Protein AF-A0A2R6CNU2-F1 (afdb_monomer_lite)

Foldseek 3Di:
DDDWDWDDPVPPDIDTDDDDPVVVVVVLVVQLVLQLVQLLLLLLLLCVLLCCVPPLLVVLCVLLLVLLVCQLVVVQQFLVNSCVVVVDPCNVVSVVLCVVVQQWDADPRGTHGGPVSVVDPPVVDDSVRCCSVVVSVSCNVCVCCCVPVVVSVVSSVLSLLLSLQLSVCQQAVHQFDKDFLVSSQVSSCVSPVDGDDSVVSVVSVVSCCVRQQWPDDPRIIGGDPSSSVSSNVRGPGD

Radius of gyration: 22.98 Å; chains: 1; bounding box: 46×31×86 Å

Sequence (238 aa):
MYTIEAENTGQGVYLIDVPDRNAVIEGIDEREEEIKEKLDFSMAQAIYKHVYDLPAVRTQLNPILQILRAARNRRGMTVSRIDENQRSKNTREYIDLLSNFGYIKVEDGEILPGERLQSADLNEYSWDEFGRKFLGDVVQRGYVTIRDELNLSMLGHYQKYSGAYYFDAVQRGKQDLWLDVDKIVDNFEELHGDRKDRLYIQDKLGELASVDVIRKDGDFVRSEEDIYHQVAQGTPTA

pLDDT: mean 85.57, std 8.73, range [49.84, 96.94]

Structure (mmCIF, N/CA/C/O backbone):
data_AF-A0A2R6CNU2-F1
#
_entry.id   AF-A0A2R6CNU2-F1
#
loop_
_atom_site.group_PDB
_atom_site.id
_atom_site.type_symbol
_atom_site.label_atom_id
_atom_site.label_alt_id
_atom_site.label_comp_id
_atom_site.label_asym_id
_atom_site.label_entity_id
_atom_site.label_seq_id
_atom_site.pdbx_PDB_ins_code
_atom_site.Cartn_x
_atom_site.Cartn_y
_atom_site.Cartn_z
_atom_site.occupancy
_atom_site.B_iso_or_equiv
_atom_site.auth_seq_id
_atom_site.auth_comp_id
_atom_site.auth_asym_id
_atom_site.auth_atom_id
_atom_site.pdbx_PDB_model_num
ATOM 1 N N . MET A 1 1 ? 1.633 1.174 28.894 1.00 49.84 1 MET A N 1
ATOM 2 C CA . MET A 1 1 ? 1.442 0.132 29.925 1.00 49.84 1 MET A CA 1
ATOM 3 C C . MET A 1 1 ? 1.415 0.838 31.269 1.00 49.84 1 MET A C 1
ATOM 5 O O . MET A 1 1 ? 2.432 1.399 31.652 1.00 49.84 1 MET A O 1
ATOM 9 N N . TYR A 1 2 ? 0.250 0.915 31.912 1.00 61.59 2 TYR A N 1
ATOM 10 C CA . TYR A 1 2 ? 0.123 1.514 33.242 1.00 61.59 2 TYR A CA 1
ATOM 11 C C . TYR A 1 2 ? 0.232 0.401 34.280 1.00 61.59 2 TYR A C 1
ATOM 13 O O . TYR A 1 2 ? -0.513 -0.577 34.212 1.00 61.59 2 TYR A O 1
ATOM 21 N N . THR A 1 3 ? 1.176 0.528 35.206 1.00 59.19 3 THR A N 1
ATOM 22 C CA . THR A 1 3 ? 1.358 -0.432 36.296 1.00 59.19 3 THR A CA 1
ATOM 23 C C . THR A 1 3 ? 0.616 0.092 37.512 1.00 59.19 3 THR A C 1
ATOM 25 O O . THR A 1 3 ? 0.838 1.225 37.925 1.00 59.19 3 THR A O 1
ATOM 28 N N . ILE A 1 4 ? -0.280 -0.722 38.067 1.00 72.19 4 ILE A N 1
ATOM 29 C CA . ILE A 1 4 ? -0.877 -0.444 39.371 1.00 72.19 4 ILE A CA 1
ATOM 30 C C . ILE A 1 4 ? 0.033 -1.092 40.403 1.00 72.19 4 ILE A C 1
ATOM 32 O O . ILE A 1 4 ? 0.158 -2.319 40.439 1.00 72.19 4 ILE A O 1
ATOM 36 N N . GLU A 1 5 ? 0.676 -0.270 41.220 1.00 70.69 5 GLU A N 1
ATOM 37 C CA . GLU A 1 5 ? 1.532 -0.740 42.301 1.00 70.69 5 GLU A CA 1
ATOM 38 C C . GLU A 1 5 ? 0.765 -0.673 43.621 1.00 70.69 5 GLU A C 1
ATOM 40 O O . GLU A 1 5 ? 0.049 0.288 43.905 1.00 70.69 5 GLU A O 1
ATOM 45 N N . ALA A 1 6 ? 0.876 -1.736 44.416 1.00 76.94 6 ALA A N 1
ATOM 46 C CA . ALA A 1 6 ? 0.236 -1.828 45.718 1.00 76.94 6 ALA A CA 1
ATOM 47 C C . ALA A 1 6 ? 1.296 -2.086 46.787 1.00 76.94 6 ALA A C 1
ATOM 49 O O . ALA A 1 6 ? 1.945 -3.135 46.794 1.00 76.94 6 ALA A O 1
ATOM 50 N N . GLU A 1 7 ? 1.439 -1.150 47.719 1.00 80.88 7 GLU A N 1
ATOM 51 C CA . GLU A 1 7 ? 2.333 -1.278 48.863 1.00 80.88 7 GLU A CA 1
ATOM 52 C C . GLU A 1 7 ? 1.545 -1.721 50.103 1.00 80.88 7 GLU A C 1
ATOM 54 O O . GLU A 1 7 ? 0.492 -1.171 50.441 1.00 80.88 7 GLU A O 1
ATOM 59 N N . ASN A 1 8 ? 2.038 -2.750 50.799 1.00 74.69 8 ASN A N 1
ATOM 60 C CA . ASN A 1 8 ? 1.424 -3.215 52.040 1.00 74.69 8 ASN A CA 1
ATOM 61 C C . ASN A 1 8 ? 1.861 -2.320 53.208 1.00 74.69 8 ASN A C 1
ATOM 63 O O . ASN A 1 8 ? 3.034 -2.297 53.568 1.00 74.69 8 ASN A O 1
ATOM 67 N N . THR A 1 9 ? 0.910 -1.643 53.853 1.00 79.62 9 THR A N 1
ATOM 68 C CA . THR A 1 9 ? 1.200 -0.702 54.950 1.00 79.62 9 THR A CA 1
ATOM 69 C C . THR A 1 9 ? 1.493 -1.382 56.296 1.00 79.62 9 THR A C 1
ATOM 71 O O . THR A 1 9 ? 1.785 -0.711 57.284 1.00 79.62 9 THR A O 1
ATOM 74 N N . GLY A 1 10 ? 1.365 -2.712 56.388 1.00 68.62 10 GLY A N 1
ATOM 75 C CA . GLY A 1 10 ? 1.553 -3.467 57.633 1.00 68.62 10 GLY A CA 1
ATOM 76 C C . GLY A 1 10 ? 0.390 -3.367 58.630 1.00 68.62 10 GLY A C 1
ATOM 77 O O . GLY A 1 10 ? 0.440 -4.005 59.678 1.00 68.62 10 GLY A O 1
ATOM 78 N N . GLN A 1 11 ? -0.678 -2.624 58.311 1.00 76.31 11 GLN A N 1
ATOM 79 C CA . GLN A 1 11 ? -1.876 -2.456 59.156 1.00 76.31 11 GLN A CA 1
ATOM 80 C C . GLN A 1 11 ? -3.127 -3.158 58.598 1.00 76.31 11 GLN A C 1
ATOM 82 O O . GLN A 1 11 ? -4.247 -2.871 59.012 1.00 76.31 11 GLN A O 1
ATOM 87 N N . GLY A 1 12 ? -2.954 -4.077 57.644 1.00 71.00 12 GLY A N 1
ATOM 88 C CA . GLY A 1 12 ? -4.072 -4.737 56.959 1.00 71.00 12 GLY A CA 1
ATOM 89 C C . GLY A 1 12 ? -4.742 -3.873 55.881 1.00 71.00 12 GLY A C 1
ATOM 90 O O . GLY A 1 12 ? -5.831 -4.212 55.427 1.00 71.00 12 GLY A O 1
ATOM 91 N N . VAL A 1 13 ? -4.097 -2.777 55.463 1.00 69.56 13 VAL A N 1
ATOM 92 C CA . VAL A 1 13 ? -4.547 -1.875 54.389 1.00 69.56 13 VAL A CA 1
ATOM 93 C C . VAL A 1 13 ? -3.442 -1.762 53.335 1.00 69.56 13 VAL A C 1
ATOM 95 O O . VAL A 1 13 ? -2.260 -1.733 53.683 1.00 69.56 13 VAL A O 1
ATOM 98 N N . TYR A 1 14 ? -3.808 -1.699 52.057 1.00 80.19 14 TYR A N 1
ATOM 99 C CA . TYR A 1 14 ? -2.867 -1.506 50.952 1.00 80.19 14 TYR A CA 1
ATOM 100 C C . TYR A 1 14 ? -2.963 -0.071 50.448 1.00 80.19 14 TYR A C 1
ATOM 102 O O . TYR A 1 14 ? -4.066 0.459 50.310 1.00 80.19 14 TYR A O 1
ATOM 110 N N . LEU A 1 15 ? -1.815 0.542 50.176 1.00 76.81 15 LEU A N 1
ATOM 111 C CA . LEU A 1 15 ? -1.745 1.816 49.478 1.00 76.81 15 LEU A CA 1
ATOM 112 C C . LEU A 1 15 ? -1.571 1.506 47.994 1.00 76.81 15 LEU A C 1
ATOM 114 O O . LEU A 1 15 ? -0.619 0.828 47.617 1.00 76.81 15 LEU A O 1
ATOM 118 N N . ILE A 1 16 ? -2.542 1.916 47.185 1.00 79.12 16 ILE A N 1
ATOM 119 C CA . ILE A 1 16 ? -2.545 1.667 45.745 1.00 79.12 16 ILE A CA 1
ATOM 120 C C . ILE A 1 16 ? -2.173 2.978 45.071 1.00 79.12 16 ILE A C 1
ATOM 122 O O . ILE A 1 16 ? -2.898 3.961 45.234 1.00 79.12 16 ILE A O 1
ATOM 126 N N . ASP A 1 17 ? -1.068 2.984 44.332 1.00 76.62 17 ASP A N 1
ATOM 127 C CA . ASP A 1 17 ? -0.752 4.095 43.445 1.00 76.62 17 ASP A CA 1
ATOM 128 C C . ASP A 1 17 ? -1.498 3.881 42.126 1.00 76.62 17 ASP A C 1
ATOM 130 O O . ASP A 1 17 ? -1.335 2.861 41.446 1.00 76.62 17 ASP A O 1
ATOM 134 N N . VAL A 1 18 ? -2.405 4.806 41.822 1.00 78.81 18 VAL A N 1
ATOM 135 C CA . VAL A 1 18 ? -3.246 4.756 40.627 1.00 78.81 18 VAL A CA 1
ATOM 136 C C . VAL A 1 18 ? -2.870 5.960 39.776 1.00 78.81 18 VAL A C 1
ATOM 138 O O . VAL A 1 18 ? -2.895 7.079 40.293 1.00 78.81 18 VAL A O 1
ATOM 141 N N . PRO A 1 19 ? -2.544 5.769 38.486 1.00 77.81 19 PRO A N 1
ATOM 142 C CA . PRO A 1 19 ? -2.212 6.884 37.615 1.00 77.81 19 PRO A CA 1
ATOM 143 C C . PRO A 1 19 ? -3.366 7.885 37.554 1.00 77.81 19 PRO A C 1
ATOM 145 O O . PRO A 1 19 ? -4.544 7.511 37.593 1.00 77.81 19 PRO A O 1
ATOM 148 N N . ASP A 1 20 ? -3.014 9.166 37.448 1.00 84.75 20 ASP A N 1
ATOM 149 C CA . ASP A 1 20 ? -3.998 10.232 37.317 1.00 84.75 20 ASP A CA 1
ATOM 150 C C . ASP A 1 20 ? -4.904 9.982 36.104 1.00 84.75 20 ASP A C 1
ATOM 152 O O . ASP A 1 20 ? -4.448 9.620 35.016 1.00 84.75 20 ASP A O 1
ATOM 156 N N . ARG A 1 21 ? -6.211 10.179 36.292 1.00 84.62 21 ARG A N 1
ATOM 157 C CA . ARG A 1 21 ? -7.208 9.908 35.253 1.00 84.62 21 ARG A CA 1
ATOM 158 C C . ARG A 1 21 ? -6.956 10.728 33.989 1.00 84.62 21 ARG A C 1
ATOM 160 O O . ARG A 1 21 ? -7.183 10.207 32.901 1.00 84.62 21 ARG A O 1
ATOM 167 N N . ASN A 1 22 ? -6.524 11.981 34.118 1.00 87.12 22 ASN A N 1
ATOM 168 C CA . ASN A 1 22 ? -6.252 12.825 32.959 1.00 87.12 22 ASN A CA 1
ATOM 169 C C . ASN A 1 22 ? -5.000 12.333 32.235 1.00 87.12 22 ASN A C 1
ATOM 171 O O . ASN A 1 22 ? -5.049 12.184 31.024 1.00 87.12 22 ASN A O 1
ATOM 175 N N . ALA A 1 23 ? -3.950 11.948 32.966 1.00 83.56 23 ALA A N 1
ATOM 176 C CA . ALA A 1 23 ? -2.749 11.359 32.369 1.00 83.56 23 ALA A CA 1
ATOM 177 C C . ALA A 1 23 ? -3.026 10.034 31.624 1.00 83.56 23 ALA A C 1
ATOM 179 O O . ALA A 1 23 ? -2.344 9.705 30.653 1.00 83.56 23 ALA A O 1
ATOM 180 N N . VAL A 1 24 ? -4.023 9.254 32.063 1.00 84.00 24 VAL A N 1
ATOM 181 C CA . VAL A 1 24 ? -4.479 8.056 31.333 1.00 84.00 24 VAL A CA 1
ATOM 182 C C . VAL A 1 24 ? -5.218 8.426 30.046 1.00 84.00 24 VAL A C 1
ATOM 184 O O . VAL A 1 24 ? -4.987 7.792 29.023 1.00 84.00 24 VAL A O 1
ATOM 187 N N . ILE A 1 25 ? -6.099 9.430 30.088 1.00 85.25 25 ILE A N 1
ATOM 188 C CA . ILE A 1 25 ? -6.856 9.887 28.912 1.00 85.25 25 ILE A CA 1
ATOM 189 C C . ILE A 1 25 ? -5.913 10.508 27.878 1.00 85.25 25 ILE A C 1
ATOM 191 O O . ILE A 1 25 ? -5.932 10.089 26.728 1.00 85.25 25 ILE A O 1
ATOM 195 N N . GLU A 1 26 ? -5.036 11.419 28.301 1.00 85.50 26 GLU A N 1
ATOM 196 C CA . GLU A 1 26 ? -4.037 12.053 27.433 1.00 85.50 26 GLU A CA 1
ATOM 197 C C . GLU A 1 26 ? -3.157 11.002 26.747 1.00 85.50 26 GLU A C 1
ATOM 199 O O . GLU A 1 26 ? -2.973 11.051 25.537 1.00 85.50 26 GLU A O 1
ATOM 204 N N . GLY A 1 27 ? -2.696 9.984 27.482 1.00 83.06 27 GLY A N 1
ATOM 205 C CA . GLY A 1 27 ? -1.900 8.907 26.891 1.00 83.06 27 GLY A CA 1
ATOM 206 C C . GLY A 1 27 ? -2.667 8.012 25.905 1.00 83.06 27 GLY A C 1
ATOM 207 O O . GLY A 1 27 ? -2.044 7.405 25.033 1.00 83.06 27 GLY A O 1
ATOM 208 N N . ILE A 1 28 ? -3.995 7.903 26.026 1.00 84.94 28 ILE A N 1
ATOM 209 C CA . ILE A 1 28 ? -4.838 7.208 25.040 1.00 84.94 28 ILE A CA 1
ATOM 210 C C . ILE A 1 28 ? -4.977 8.066 23.782 1.00 84.94 28 ILE A C 1
ATOM 212 O O . ILE A 1 28 ? -4.735 7.555 22.691 1.00 84.94 28 ILE A O 1
ATOM 216 N N . ASP A 1 29 ? -5.302 9.349 23.942 1.00 86.88 29 ASP A N 1
ATOM 217 C CA . ASP A 1 29 ? -5.503 10.285 22.834 1.00 86.88 29 ASP A CA 1
ATOM 218 C C . ASP A 1 29 ? -4.205 10.478 22.026 1.00 86.88 29 ASP A C 1
ATOM 220 O O . ASP A 1 29 ? -4.211 10.376 20.800 1.00 86.88 29 ASP A O 1
ATOM 224 N N . GLU A 1 30 ? -3.062 10.662 22.701 1.00 87.00 30 GLU A N 1
ATOM 225 C CA . GLU A 1 30 ? -1.741 10.762 22.059 1.00 87.00 30 GLU A CA 1
ATOM 226 C C . GLU A 1 30 ? -1.407 9.509 21.242 1.00 87.00 30 GLU A C 1
ATOM 228 O O . GLU A 1 30 ? -0.873 9.594 20.134 1.00 87.00 30 GLU A O 1
ATOM 233 N N . ARG A 1 31 ? -1.733 8.326 21.773 1.00 83.81 31 ARG A N 1
ATOM 234 C CA . ARG A 1 31 ? -1.471 7.060 21.084 1.00 83.81 31 ARG A CA 1
ATOM 235 C C . ARG A 1 31 ? -2.399 6.863 19.896 1.00 83.81 31 ARG A C 1
ATOM 237 O O . ARG A 1 31 ? -1.971 6.327 18.878 1.00 83.81 31 ARG A O 1
ATOM 244 N N . GLU A 1 32 ? -3.659 7.253 20.030 1.00 87.50 32 GLU A N 1
ATOM 245 C CA . GLU A 1 32 ? -4.617 7.215 18.934 1.00 87.50 32 GLU A CA 1
ATOM 246 C C . GLU A 1 32 ? -4.152 8.093 17.770 1.00 87.50 32 GLU A C 1
ATOM 248 O O . GLU A 1 32 ? -4.137 7.628 16.629 1.00 87.50 32 GLU A O 1
ATOM 253 N N . GLU A 1 33 ? -3.686 9.309 18.055 1.00 86.81 33 GLU A N 1
ATOM 254 C CA . GLU A 1 33 ? -3.138 10.206 17.038 1.00 86.81 33 GLU A CA 1
ATOM 255 C C . GLU A 1 33 ? -1.872 9.621 16.393 1.00 86.81 33 GLU A C 1
ATOM 257 O O . GLU A 1 33 ? -1.751 9.588 15.169 1.00 86.81 33 GLU A O 1
ATOM 262 N N . GLU A 1 34 ? -0.967 9.037 17.186 1.00 87.69 34 GLU A N 1
ATOM 263 C CA . GLU A 1 34 ? 0.230 8.374 16.656 1.00 87.69 34 GLU A CA 1
ATOM 264 C C . GLU A 1 34 ? -0.122 7.191 15.731 1.00 87.69 34 GLU A C 1
ATOM 266 O O . GLU A 1 34 ? 0.542 6.960 14.712 1.00 87.69 34 GLU A O 1
ATOM 271 N N . ILE A 1 35 ? -1.177 6.435 16.061 1.00 89.31 35 ILE A N 1
ATOM 272 C CA . ILE A 1 35 ? -1.710 5.385 15.187 1.00 89.31 35 ILE A CA 1
ATOM 273 C C . ILE A 1 35 ? -2.213 6.013 13.887 1.00 89.31 35 ILE A C 1
ATOM 275 O O . ILE A 1 35 ? -1.806 5.555 12.821 1.00 89.31 35 ILE A O 1
ATOM 279 N N . LYS A 1 36 ? -3.047 7.058 13.950 1.00 87.94 36 LYS A N 1
ATOM 280 C CA . LYS A 1 36 ? -3.600 7.749 12.771 1.00 87.94 36 LYS A CA 1
ATOM 281 C C . LYS A 1 36 ? -2.497 8.226 11.824 1.00 87.94 36 LYS A C 1
ATOM 283 O O . LYS A 1 36 ? -2.558 7.951 10.626 1.00 87.94 36 LYS A O 1
ATOM 288 N N . GLU A 1 37 ? -1.449 8.844 12.362 1.00 84.00 37 GLU A N 1
ATOM 289 C CA . GLU A 1 37 ? -0.312 9.348 11.586 1.00 84.00 37 GLU A CA 1
ATOM 290 C C . GLU A 1 37 ? 0.484 8.236 10.879 1.00 84.00 37 GLU A C 1
ATOM 292 O O . GLU A 1 37 ? 0.926 8.399 9.737 1.00 84.00 37 GLU A O 1
ATOM 297 N N . LYS A 1 38 ? 0.685 7.089 11.541 1.00 87.12 38 LYS A N 1
ATOM 298 C CA . LYS A 1 38 ? 1.550 6.004 11.037 1.00 87.12 38 LYS A CA 1
ATOM 299 C C . LYS A 1 38 ? 0.814 4.935 10.243 1.00 87.12 38 LYS A C 1
ATOM 301 O O . LYS A 1 38 ? 1.448 4.226 9.448 1.00 87.12 38 LYS A O 1
ATOM 306 N N . LEU A 1 39 ? -0.490 4.792 10.457 1.00 89.19 39 LEU A N 1
ATOM 307 C CA . LEU A 1 39 ? -1.302 3.735 9.866 1.00 89.19 39 LEU A CA 1
ATOM 308 C C . LEU A 1 39 ? -1.283 3.826 8.345 1.00 89.19 39 LEU A C 1
ATOM 310 O O . LEU A 1 39 ? -1.061 2.825 7.675 1.00 89.19 39 LEU A O 1
ATOM 314 N N . ASP A 1 40 ? -1.436 5.028 7.802 1.00 83.38 40 ASP A N 1
ATOM 315 C CA . ASP A 1 40 ? -1.486 5.264 6.364 1.00 83.38 40 ASP A CA 1
ATOM 316 C C . ASP A 1 40 ? -0.245 4.725 5.635 1.00 83.38 40 ASP A C 1
ATOM 318 O O . ASP A 1 40 ? -0.337 3.949 4.678 1.00 83.38 40 ASP A O 1
ATOM 322 N N . PHE A 1 41 ? 0.935 5.082 6.135 1.00 81.31 41 PHE A N 1
ATOM 323 C CA . PHE A 1 41 ? 2.200 4.610 5.585 1.00 81.31 41 PHE A CA 1
ATOM 324 C C . PHE A 1 41 ? 2.374 3.096 5.769 1.00 81.31 41 PHE A C 1
ATOM 326 O O . PHE A 1 41 ? 2.735 2.392 4.823 1.00 81.31 41 PHE A O 1
ATOM 333 N N . SER A 1 42 ? 2.073 2.585 6.964 1.00 87.31 42 SER A N 1
ATOM 334 C CA . SER A 1 42 ? 2.246 1.167 7.306 1.00 87.31 42 SER A CA 1
ATOM 335 C C . SER A 1 42 ? 1.317 0.269 6.483 1.00 87.31 42 SER A C 1
ATOM 337 O O . SER A 1 42 ? 1.749 -0.747 5.938 1.00 87.31 42 SER A O 1
ATOM 339 N N . MET A 1 43 ? 0.063 0.691 6.297 1.00 89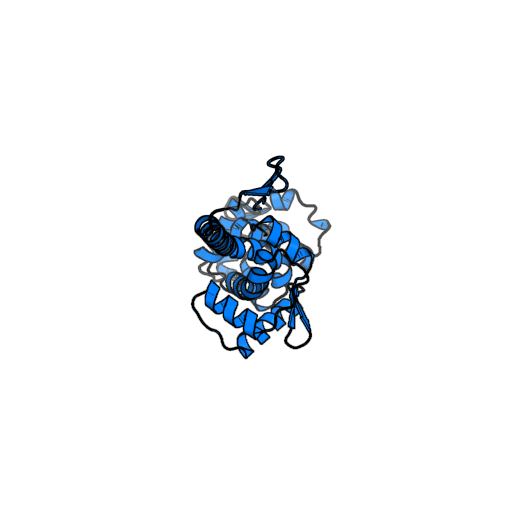.50 43 MET A N 1
ATOM 340 C CA . MET A 1 43 ? -0.905 0.028 5.426 1.00 89.50 43 MET A CA 1
ATOM 341 C C . MET A 1 43 ? -0.425 0.003 3.986 1.00 89.50 43 MET A C 1
ATOM 343 O O . MET A 1 43 ? -0.436 -1.055 3.360 1.00 89.50 43 MET A O 1
ATOM 347 N N . ALA A 1 44 ? 0.033 1.139 3.456 1.00 82.50 44 ALA A N 1
ATOM 348 C CA . ALA A 1 44 ? 0.505 1.199 2.082 1.00 82.50 44 ALA A CA 1
ATOM 349 C C . ALA A 1 44 ? 1.662 0.226 1.830 1.00 82.50 44 ALA A C 1
ATOM 351 O O . ALA A 1 44 ? 1.680 -0.455 0.806 1.00 82.50 44 ALA A O 1
ATOM 352 N N . GLN A 1 45 ? 2.602 0.123 2.772 1.00 80.31 45 GLN A N 1
ATOM 353 C CA . GLN A 1 45 ? 3.713 -0.819 2.673 1.00 80.31 45 GLN A CA 1
ATOM 354 C C . GLN A 1 45 ? 3.256 -2.280 2.756 1.00 80.31 45 GLN A C 1
ATOM 356 O O . GLN A 1 45 ? 3.739 -3.103 1.975 1.00 80.31 45 GLN A O 1
ATOM 361 N N . ALA A 1 46 ? 2.321 -2.594 3.656 1.00 87.19 46 ALA A N 1
ATOM 362 C CA . ALA A 1 46 ? 1.858 -3.958 3.888 1.00 87.19 46 ALA A CA 1
ATOM 363 C C . ALA A 1 46 ? 1.015 -4.503 2.723 1.00 87.19 46 ALA A C 1
ATOM 365 O O . ALA A 1 46 ? 1.247 -5.609 2.239 1.00 87.19 46 ALA A O 1
ATOM 366 N N . ILE A 1 47 ? 0.058 -3.717 2.221 1.00 87.44 47 ILE A N 1
ATOM 367 C CA . ILE A 1 47 ? -0.942 -4.221 1.266 1.00 87.44 47 ILE A CA 1
ATOM 368 C C . ILE A 1 47 ? -0.468 -4.170 -0.182 1.00 87.44 47 ILE A C 1
ATOM 370 O O . ILE A 1 47 ? -1.118 -4.724 -1.064 1.00 87.44 47 ILE A O 1
ATOM 374 N N . TYR A 1 48 ? 0.636 -3.482 -0.472 1.00 80.06 48 TYR A N 1
ATOM 375 C CA . TYR A 1 48 ? 0.977 -3.137 -1.846 1.00 80.06 48 TYR A CA 1
ATOM 376 C C . TYR A 1 48 ? 1.112 -4.357 -2.775 1.00 80.06 48 TYR A C 1
ATOM 378 O O . TYR A 1 48 ? 0.573 -4.374 -3.885 1.00 80.06 48 TYR A O 1
ATOM 386 N N . LYS A 1 49 ? 1.813 -5.401 -2.312 1.00 79.75 49 LYS A N 1
ATOM 387 C CA . LYS A 1 49 ? 2.025 -6.635 -3.091 1.00 79.75 49 LYS A CA 1
ATOM 388 C C . LYS A 1 49 ? 0.711 -7.327 -3.454 1.00 79.75 49 LYS A C 1
ATOM 390 O O . LYS A 1 49 ? 0.651 -8.004 -4.477 1.00 79.75 49 LYS A O 1
ATOM 395 N N . HIS A 1 50 ? -0.306 -7.123 -2.626 1.00 86.50 50 HIS A N 1
ATOM 396 C CA . HIS A 1 50 ? -1.638 -7.686 -2.756 1.00 86.50 50 HIS A CA 1
ATOM 397 C C . HIS A 1 50 ? -2.484 -6.837 -3.703 1.00 86.50 50 HIS A C 1
ATOM 399 O O . HIS A 1 50 ? -2.951 -7.314 -4.735 1.00 86.50 50 HIS A O 1
ATOM 405 N N . VAL A 1 51 ? -2.592 -5.531 -3.437 1.00 85.69 51 VAL A N 1
ATOM 406 C CA . VAL A 1 51 ? -3.400 -4.622 -4.266 1.00 85.69 51 VAL A CA 1
ATOM 407 C C . VAL A 1 51 ? -2.839 -4.444 -5.676 1.00 85.69 51 VAL A C 1
ATOM 409 O O . VAL A 1 51 ? -3.587 -4.053 -6.568 1.00 85.69 51 VAL A O 1
ATOM 412 N N . TYR A 1 52 ? -1.569 -4.790 -5.926 1.00 80.69 52 TYR A N 1
ATOM 413 C CA . TYR A 1 52 ? -1.036 -4.920 -7.285 1.00 80.69 52 TYR A CA 1
ATOM 414 C C . TYR A 1 52 ? -1.856 -5.885 -8.149 1.00 80.69 52 TYR A C 1
ATOM 416 O O . TYR A 1 52 ? -1.850 -5.751 -9.366 1.00 80.69 52 TYR A O 1
ATOM 424 N N . ASP A 1 53 ? -2.580 -6.848 -7.587 1.00 84.62 53 ASP A N 1
ATOM 425 C CA . ASP A 1 53 ? -3.415 -7.744 -8.387 1.00 84.62 53 ASP A CA 1
ATOM 426 C C . ASP A 1 53 ? -4.716 -7.110 -8.870 1.00 84.62 53 ASP A C 1
ATOM 428 O O . ASP A 1 53 ? -5.330 -7.607 -9.817 1.00 84.62 53 ASP A O 1
ATOM 432 N N . LEU A 1 54 ? -5.079 -5.952 -8.318 1.00 87.50 54 LEU A N 1
ATOM 433 C CA . LEU A 1 54 ? -6.252 -5.207 -8.740 1.00 87.50 54 LEU A CA 1
ATOM 434 C C . LEU A 1 54 ? -6.003 -4.542 -10.105 1.00 87.50 54 LEU A C 1
ATOM 436 O O . LEU A 1 54 ? -5.029 -3.796 -10.269 1.00 87.50 54 LEU A O 1
ATOM 440 N N . PRO A 1 55 ? -6.898 -4.726 -11.098 1.00 87.00 55 PRO A N 1
ATOM 441 C CA . PRO A 1 55 ? -6.715 -4.181 -12.444 1.00 87.00 55 PRO A CA 1
ATOM 442 C C . PRO A 1 55 ? -6.471 -2.668 -12.485 1.00 87.00 55 PRO A C 1
ATOM 444 O O . PRO A 1 55 ? -5.648 -2.194 -13.271 1.00 87.00 55 PRO A O 1
ATOM 447 N N . ALA A 1 56 ? -7.150 -1.906 -11.623 1.00 85.12 56 ALA A N 1
ATOM 448 C CA . ALA A 1 56 ? -6.991 -0.456 -11.542 1.00 85.12 56 ALA A CA 1
ATOM 449 C C . ALA A 1 56 ? -5.572 -0.054 -11.101 1.00 85.12 56 ALA A C 1
ATOM 451 O O . ALA A 1 56 ? -4.969 0.841 -11.696 1.00 85.12 56 ALA A O 1
ATOM 452 N N . VAL A 1 57 ? -5.008 -0.767 -10.121 1.00 83.50 57 VAL A N 1
ATOM 453 C CA . VAL A 1 57 ? -3.644 -0.543 -9.623 1.00 83.50 57 VAL A CA 1
ATOM 454 C C . VAL A 1 57 ? -2.616 -0.950 -10.679 1.00 83.50 57 VAL A C 1
ATOM 456 O O . VAL A 1 57 ? -1.726 -0.161 -11.000 1.00 83.50 57 VAL A O 1
ATOM 459 N N . ARG A 1 58 ? -2.779 -2.121 -11.316 1.00 83.62 58 ARG A N 1
ATOM 460 C CA . ARG A 1 58 ? -1.910 -2.548 -12.435 1.00 83.62 58 ARG A CA 1
ATOM 461 C C . ARG A 1 58 ? -1.876 -1.526 -13.554 1.00 83.62 58 ARG A C 1
ATOM 463 O O . ARG A 1 58 ? -0.808 -1.221 -14.074 1.00 83.62 58 ARG A O 1
ATOM 470 N N . THR A 1 59 ? -3.041 -1.001 -13.921 1.00 85.44 59 THR A N 1
ATOM 471 C CA . THR A 1 59 ? -3.172 -0.023 -15.005 1.00 85.44 59 THR A CA 1
ATOM 472 C C . THR A 1 59 ? -2.391 1.248 -14.690 1.00 85.44 59 THR A C 1
ATOM 474 O O . THR A 1 59 ? -1.638 1.722 -15.538 1.00 85.44 59 THR A O 1
ATOM 477 N N . GLN A 1 60 ? -2.513 1.758 -13.463 1.00 85.06 60 GLN A N 1
ATOM 478 C CA . GLN A 1 60 ? -1.796 2.953 -13.017 1.00 85.06 60 GLN A CA 1
ATOM 479 C C . GLN A 1 60 ? -0.272 2.762 -12.957 1.00 85.06 60 GLN A C 1
ATOM 481 O O . GLN A 1 60 ? 0.474 3.688 -13.263 1.00 85.06 60 GLN A O 1
ATOM 486 N N . LEU A 1 61 ? 0.202 1.563 -12.614 1.00 85.25 61 LEU A N 1
ATOM 487 C CA . LEU A 1 61 ? 1.632 1.264 -12.454 1.00 85.25 61 LEU A CA 1
ATOM 488 C C . LEU A 1 61 ? 2.309 0.721 -13.710 1.00 85.25 61 LEU A C 1
ATOM 490 O O . LEU A 1 61 ? 3.535 0.595 -13.759 1.00 85.25 61 LEU A O 1
ATOM 494 N N . ASN A 1 62 ? 1.532 0.403 -14.742 1.00 86.50 62 ASN A N 1
ATOM 495 C CA . ASN A 1 62 ? 2.047 -0.125 -15.995 1.00 86.50 62 ASN A CA 1
ATOM 496 C C . ASN A 1 62 ? 3.150 0.753 -16.635 1.00 86.50 62 ASN A C 1
ATOM 498 O O . ASN A 1 62 ? 4.122 0.175 -17.124 1.00 86.50 62 ASN A O 1
ATOM 502 N N . PRO A 1 63 ? 3.097 2.102 -16.597 1.00 89.19 63 PRO A N 1
ATOM 503 C CA . PRO A 1 63 ? 4.198 2.944 -17.075 1.00 89.19 63 PRO A CA 1
ATOM 504 C C . PRO A 1 63 ? 5.542 2.650 -16.385 1.00 89.19 63 PRO A C 1
ATOM 506 O O . PRO A 1 63 ? 6.560 2.462 -17.055 1.00 89.19 63 PRO A O 1
ATOM 509 N N . ILE A 1 64 ? 5.540 2.514 -15.056 1.00 90.12 64 ILE A N 1
ATOM 510 C CA . ILE A 1 64 ? 6.732 2.171 -14.264 1.00 90.12 64 ILE A CA 1
ATOM 511 C C . ILE A 1 64 ? 7.221 0.765 -14.640 1.00 90.12 64 ILE A C 1
ATOM 513 O O . ILE A 1 64 ? 8.412 0.545 -14.877 1.00 90.12 64 ILE A O 1
ATOM 517 N N . LEU A 1 65 ? 6.296 -0.193 -14.774 1.00 88.94 65 LEU A N 1
ATOM 518 C CA . LEU A 1 65 ? 6.617 -1.569 -15.158 1.00 88.94 65 LEU A CA 1
ATOM 519 C C . LEU A 1 65 ? 7.271 -1.653 -16.539 1.00 88.94 65 LEU A C 1
ATOM 521 O O . LEU A 1 65 ? 8.203 -2.432 -16.737 1.00 88.94 65 LEU A O 1
ATOM 525 N N . GLN A 1 66 ? 6.789 -0.871 -17.503 1.00 89.00 66 GLN A N 1
ATOM 526 C CA . GLN A 1 66 ? 7.350 -0.833 -18.851 1.00 89.00 66 GLN A CA 1
ATOM 527 C C . GLN A 1 66 ? 8.807 -0.364 -18.842 1.00 89.00 66 GLN A C 1
ATOM 529 O O . GLN A 1 66 ? 9.631 -0.992 -19.507 1.00 89.00 66 GLN A O 1
ATOM 534 N N . ILE A 1 67 ? 9.137 0.664 -18.052 1.00 91.31 67 ILE A N 1
ATOM 535 C CA . ILE A 1 67 ? 10.512 1.165 -17.904 1.00 91.31 67 ILE A CA 1
ATOM 536 C C . ILE A 1 67 ? 11.411 0.086 -17.281 1.00 91.31 67 ILE A C 1
ATOM 538 O O . ILE A 1 67 ? 12.474 -0.226 -17.818 1.00 91.31 67 ILE A O 1
ATOM 542 N N . LEU A 1 68 ? 10.956 -0.572 -16.209 1.00 90.62 68 LEU A N 1
ATOM 543 C CA . LEU A 1 68 ? 11.697 -1.670 -15.575 1.00 90.62 68 LEU A CA 1
ATOM 544 C C . LEU A 1 68 ? 11.937 -2.849 -16.534 1.00 90.62 68 LEU A C 1
ATOM 546 O O . LEU A 1 68 ? 13.037 -3.401 -16.599 1.00 90.62 68 LEU A O 1
ATOM 550 N N . ARG A 1 69 ? 10.921 -3.234 -17.318 1.00 87.62 69 ARG A N 1
ATOM 551 C CA . ARG A 1 69 ? 11.030 -4.302 -18.328 1.00 87.62 69 ARG A CA 1
ATOM 552 C C . ARG A 1 69 ? 11.958 -3.908 -19.479 1.00 87.62 69 ARG A C 1
ATOM 554 O O . ARG A 1 69 ? 12.648 -4.773 -20.023 1.00 87.62 69 ARG A O 1
ATOM 561 N N . ALA A 1 70 ? 11.973 -2.634 -19.861 1.00 87.69 70 ALA A N 1
ATOM 562 C CA . ALA A 1 70 ? 12.882 -2.101 -20.867 1.00 87.69 70 ALA A CA 1
ATOM 563 C C . ALA A 1 70 ? 14.340 -2.213 -20.411 1.00 87.69 70 ALA A C 1
ATOM 565 O O . ALA A 1 70 ? 15.157 -2.789 -21.136 1.00 87.69 70 ALA A O 1
ATOM 566 N N . ALA A 1 71 ? 14.618 -1.761 -19.185 1.00 89.25 71 ALA A N 1
ATOM 567 C CA . ALA A 1 71 ? 15.930 -1.846 -18.556 1.00 89.25 71 ALA A CA 1
ATOM 568 C C . ALA A 1 71 ? 16.406 -3.304 -18.426 1.00 89.25 71 ALA A C 1
ATOM 570 O O . ALA A 1 71 ? 17.520 -3.630 -18.836 1.00 89.25 71 ALA A O 1
ATOM 571 N N . ARG A 1 72 ? 15.539 -4.217 -17.947 1.00 86.50 72 ARG A N 1
ATOM 572 C CA . ARG A 1 72 ? 15.847 -5.659 -17.833 1.00 86.50 72 ARG A CA 1
ATOM 573 C C . ARG A 1 72 ? 16.283 -6.267 -19.164 1.00 86.50 72 ARG A C 1
ATOM 575 O O . ARG A 1 72 ? 17.257 -7.009 -19.211 1.00 86.50 72 ARG A O 1
ATOM 582 N N . ASN A 1 73 ? 15.559 -5.972 -20.242 1.00 80.62 73 ASN A N 1
ATOM 583 C CA . ASN A 1 73 ? 15.796 -6.609 -21.538 1.00 80.62 73 ASN A CA 1
ATOM 584 C C . ASN A 1 73 ? 16.943 -5.979 -22.345 1.00 80.62 73 ASN A C 1
ATOM 586 O O . ASN A 1 73 ? 17.185 -6.437 -23.461 1.00 80.62 73 ASN A O 1
ATOM 590 N N . ARG A 1 74 ? 17.606 -4.925 -21.836 1.00 71.19 74 ARG A N 1
ATOM 591 C CA . ARG A 1 74 ? 18.679 -4.184 -22.532 1.00 71.19 74 ARG A CA 1
ATOM 592 C C . ARG A 1 74 ? 18.336 -3.857 -23.994 1.00 71.19 74 ARG A C 1
ATOM 594 O O . ARG A 1 74 ? 19.172 -3.967 -24.883 1.00 71.19 74 ARG A O 1
ATOM 601 N N . ARG A 1 75 ? 17.082 -3.482 -24.272 1.00 65.06 75 ARG A N 1
ATOM 602 C CA . ARG A 1 75 ? 16.579 -3.284 -25.649 1.00 65.06 75 ARG A CA 1
ATOM 603 C C . ARG A 1 75 ? 17.034 -1.966 -26.303 1.00 65.06 75 ARG A C 1
ATOM 605 O O . ARG A 1 75 ? 16.355 -1.517 -27.223 1.00 65.06 75 ARG A O 1
ATOM 612 N N . GLY A 1 76 ? 18.112 -1.334 -25.822 1.00 66.44 76 GLY A N 1
ATOM 613 C CA . GLY A 1 76 ? 18.541 -0.000 -26.277 1.00 66.44 76 GLY A CA 1
ATOM 614 C C . GLY A 1 76 ? 17.391 1.007 -26.220 1.00 66.44 76 GLY A C 1
ATOM 615 O O . GLY A 1 76 ? 17.118 1.724 -27.182 1.00 66.44 76 GLY A O 1
ATOM 616 N N . MET A 1 77 ? 16.581 0.942 -25.156 1.00 82.62 77 MET A N 1
ATOM 617 C CA . MET A 1 77 ? 15.373 1.754 -25.075 1.00 82.62 77 MET A CA 1
ATOM 618 C C . MET A 1 77 ? 15.751 3.148 -24.614 1.00 82.62 77 MET A C 1
ATOM 620 O O . MET A 1 77 ? 16.243 3.313 -23.503 1.00 82.62 77 MET A O 1
ATOM 624 N N . THR A 1 78 ? 15.523 4.138 -25.467 1.00 88.19 78 THR A N 1
ATOM 625 C CA . THR A 1 78 ? 15.836 5.526 -25.144 1.00 88.19 78 THR A CA 1
ATOM 626 C C . THR A 1 78 ? 14.715 6.180 -24.351 1.00 88.19 78 THR A C 1
ATOM 628 O O . THR A 1 78 ? 13.543 5.824 -24.507 1.00 88.19 78 THR A O 1
ATOM 631 N N . VAL A 1 79 ? 15.067 7.186 -23.550 1.00 84.88 79 VAL A N 1
ATOM 632 C CA . VAL A 1 79 ? 14.109 8.053 -22.847 1.00 84.88 79 VAL A CA 1
ATOM 633 C C . VAL A 1 79 ? 13.071 8.608 -23.828 1.00 84.88 79 VAL A C 1
ATOM 635 O O . VAL A 1 79 ? 11.875 8.477 -23.592 1.00 84.88 79 VAL A O 1
ATOM 638 N N . SER A 1 80 ? 13.511 9.106 -24.990 1.00 85.25 80 SER A N 1
ATOM 639 C CA . SER A 1 80 ? 12.620 9.637 -26.032 1.00 85.25 80 SER A CA 1
ATOM 640 C C . SER A 1 80 ? 11.596 8.613 -26.522 1.00 85.25 80 SER A C 1
ATOM 642 O O . SER A 1 80 ? 10.426 8.940 -26.699 1.00 85.25 80 SER A O 1
ATOM 644 N N . ARG A 1 81 ? 12.001 7.350 -26.698 1.00 85.00 81 ARG A N 1
ATOM 645 C CA . ARG A 1 81 ? 11.090 6.291 -27.144 1.00 85.00 81 ARG A CA 1
ATOM 646 C C . ARG A 1 81 ? 10.073 5.917 -26.065 1.00 85.00 81 ARG A C 1
ATOM 648 O O . ARG A 1 81 ? 8.950 5.542 -26.398 1.00 85.00 81 ARG A O 1
ATOM 655 N N . ILE A 1 82 ? 10.443 5.986 -24.785 1.00 85.50 82 ILE A N 1
ATOM 656 C CA . ILE A 1 82 ? 9.487 5.778 -23.688 1.00 85.50 82 ILE A CA 1
ATOM 657 C C . ILE A 1 82 ? 8.505 6.949 -23.607 1.00 85.50 82 ILE A C 1
ATOM 659 O O . ILE A 1 82 ? 7.303 6.692 -23.552 1.00 85.50 82 ILE A O 1
ATOM 663 N N . ASP A 1 83 ? 8.989 8.191 -23.690 1.00 85.38 83 ASP A N 1
ATOM 664 C CA . ASP A 1 83 ? 8.152 9.399 -23.725 1.00 85.38 83 ASP A CA 1
ATOM 665 C C . ASP A 1 83 ? 7.097 9.305 -24.849 1.00 85.38 83 ASP A C 1
ATOM 667 O O . ASP A 1 83 ? 5.901 9.505 -24.615 1.00 85.38 83 ASP A O 1
ATOM 671 N N . GLU A 1 84 ? 7.510 8.909 -26.059 1.00 84.12 84 GLU A N 1
ATOM 672 C CA . GLU A 1 84 ? 6.617 8.716 -27.212 1.00 84.12 84 GLU A CA 1
ATOM 673 C C . GLU A 1 84 ? 5.582 7.598 -27.009 1.00 84.12 84 GLU A C 1
ATOM 675 O O . GLU A 1 84 ? 4.423 7.740 -27.418 1.00 84.12 84 GLU A O 1
ATOM 680 N N . ASN A 1 85 ? 5.989 6.484 -26.391 1.00 82.62 85 ASN A N 1
ATOM 681 C CA . ASN A 1 85 ? 5.130 5.319 -26.177 1.00 82.62 85 ASN A CA 1
ATOM 682 C C . ASN A 1 85 ? 4.098 5.550 -25.070 1.00 82.62 85 ASN A C 1
ATOM 684 O O . ASN A 1 85 ? 2.946 5.142 -25.212 1.00 82.62 85 ASN A O 1
ATOM 688 N N . GLN A 1 86 ? 4.508 6.166 -23.961 1.00 85.00 86 GLN A N 1
ATOM 689 C CA . GLN A 1 86 ? 3.637 6.369 -22.806 1.00 85.00 86 GLN A CA 1
ATOM 690 C C . GLN A 1 86 ? 2.718 7.569 -22.998 1.00 85.00 86 GLN A C 1
ATOM 692 O O . GLN A 1 86 ? 1.607 7.564 -22.469 1.00 85.00 86 GLN A O 1
ATOM 697 N N . ARG A 1 87 ? 3.166 8.594 -23.744 1.00 78.56 87 ARG A N 1
ATOM 698 C CA . ARG A 1 87 ? 2.452 9.873 -23.922 1.00 78.56 87 ARG A CA 1
ATOM 699 C C . ARG A 1 87 ? 1.977 10.472 -22.592 1.00 78.56 87 ARG A C 1
ATOM 701 O O . ARG A 1 87 ? 0.989 11.205 -22.548 1.00 78.56 87 ARG A O 1
ATOM 708 N N . SER A 1 88 ? 2.664 10.128 -21.506 1.00 77.19 88 SER A N 1
ATOM 709 C CA . SER A 1 88 ? 2.346 10.568 -20.159 1.00 77.19 88 SER A CA 1
ATOM 710 C C . SER A 1 88 ? 3.179 11.794 -19.838 1.00 77.19 88 SER A C 1
ATOM 712 O O . SER A 1 88 ? 4.372 11.840 -20.145 1.00 77.19 88 SER A O 1
ATOM 714 N N . LYS A 1 89 ? 2.554 12.765 -19.171 1.00 76.56 89 LYS A N 1
ATOM 715 C CA . LYS A 1 89 ? 3.264 13.925 -18.625 1.00 76.56 89 LYS A CA 1
ATOM 716 C C . LYS A 1 89 ? 4.257 13.531 -17.530 1.00 76.56 89 LYS A C 1
ATOM 718 O O . LYS A 1 89 ? 5.199 14.274 -17.334 1.00 76.56 89 LYS A O 1
ATOM 723 N N . ASN A 1 90 ? 4.059 12.363 -16.909 1.00 83.62 90 ASN A N 1
ATOM 724 C CA . ASN A 1 90 ? 4.808 11.906 -15.738 1.00 83.62 90 ASN A CA 1
ATOM 725 C C . ASN A 1 90 ? 5.976 10.958 -16.092 1.00 83.62 90 ASN A C 1
ATOM 727 O O . ASN A 1 90 ? 6.565 10.329 -15.214 1.00 83.62 90 ASN A O 1
ATOM 731 N N . THR A 1 91 ? 6.254 10.749 -17.386 1.00 86.88 91 THR A N 1
ATOM 732 C CA . THR A 1 91 ? 7.225 9.735 -17.839 1.00 86.88 91 THR A CA 1
ATOM 733 C C . THR A 1 91 ? 8.626 10.004 -17.294 1.00 86.88 91 THR A C 1
ATOM 735 O O . THR A 1 91 ? 9.323 9.073 -16.887 1.00 86.88 91 THR A O 1
ATOM 738 N N . ARG A 1 92 ? 9.026 11.277 -17.243 1.00 88.19 92 ARG A N 1
ATOM 739 C CA . ARG A 1 92 ? 10.342 11.679 -16.739 1.00 88.19 92 ARG A CA 1
ATOM 740 C C . ARG A 1 92 ? 10.443 11.492 -15.240 1.00 88.19 92 ARG A C 1
ATOM 742 O O . ARG A 1 92 ? 11.424 10.939 -14.773 1.00 88.19 92 ARG A O 1
ATOM 749 N N . GLU A 1 93 ? 9.391 11.828 -14.518 1.00 88.62 93 GLU A N 1
ATOM 750 C CA . GLU A 1 93 ? 9.290 11.648 -13.080 1.00 88.62 93 GLU A CA 1
ATOM 751 C C . GLU A 1 93 ? 9.351 10.153 -12.716 1.00 88.62 93 GLU A C 1
ATOM 753 O O . GLU A 1 93 ? 10.003 9.783 -11.742 1.00 88.62 93 GLU A O 1
ATOM 758 N N . TYR A 1 94 ? 8.770 9.259 -13.531 1.00 90.38 94 TYR A N 1
ATOM 759 C CA . TYR A 1 94 ? 8.957 7.810 -13.366 1.00 90.38 94 TYR A CA 1
ATOM 760 C C . TYR A 1 94 ? 10.411 7.375 -13.586 1.00 90.38 94 TYR A C 1
ATOM 762 O O . TYR A 1 94 ? 10.915 6.527 -12.849 1.00 90.38 94 TYR A O 1
ATOM 770 N N . ILE A 1 95 ? 11.088 7.921 -14.599 1.00 91.56 95 ILE A N 1
ATOM 771 C CA . ILE A 1 95 ? 12.498 7.618 -14.884 1.00 91.56 95 ILE A CA 1
ATOM 772 C C . ILE A 1 95 ? 13.389 8.127 -13.747 1.00 91.56 95 ILE A C 1
ATOM 774 O O . ILE A 1 95 ? 14.221 7.369 -13.250 1.00 91.56 95 ILE A O 1
ATOM 778 N N . ASP A 1 96 ? 13.175 9.357 -13.289 1.00 91.19 96 ASP A N 1
ATOM 779 C CA . ASP A 1 96 ? 13.927 9.978 -12.201 1.00 91.19 96 ASP A CA 1
ATOM 780 C C . ASP A 1 96 ? 13.741 9.197 -10.901 1.00 91.19 96 ASP A C 1
ATOM 782 O O . ASP A 1 96 ? 14.723 8.831 -10.261 1.00 91.19 96 ASP A O 1
ATOM 786 N N . LEU A 1 97 ? 12.503 8.829 -10.557 1.00 91.12 97 LEU A N 1
ATOM 787 C CA . LEU A 1 97 ? 12.194 7.958 -9.421 1.00 91.12 97 LEU A CA 1
ATOM 788 C C . LEU A 1 97 ? 12.987 6.641 -9.490 1.00 91.12 97 LEU A C 1
ATOM 790 O O . LEU A 1 97 ? 13.667 6.254 -8.537 1.00 91.12 97 LEU A O 1
ATOM 794 N N . LEU A 1 98 ? 12.911 5.936 -10.622 1.00 93.12 98 LEU A N 1
ATOM 795 C CA . LEU A 1 98 ? 13.571 4.642 -10.802 1.00 93.12 98 LEU A CA 1
ATOM 796 C C . LEU A 1 98 ? 15.102 4.756 -10.800 1.00 93.12 98 LEU A C 1
ATOM 798 O O . LEU A 1 98 ? 15.780 3.851 -10.305 1.00 93.12 98 LEU A O 1
ATOM 802 N N . SER A 1 99 ? 15.637 5.849 -11.342 1.00 93.56 99 SER A N 1
ATOM 803 C CA . SER A 1 99 ? 17.067 6.161 -11.363 1.00 93.56 99 SER A CA 1
ATOM 804 C C . SER A 1 99 ? 17.577 6.477 -9.957 1.00 93.56 99 SER A C 1
ATOM 806 O O . SER A 1 99 ? 18.539 5.864 -9.496 1.00 93.56 99 SER A O 1
ATOM 808 N N . ASN A 1 100 ? 16.862 7.333 -9.221 1.00 92.06 100 ASN A N 1
ATOM 809 C CA . ASN A 1 100 ? 17.187 7.727 -7.848 1.00 92.06 100 ASN A CA 1
ATOM 810 C C . ASN A 1 100 ? 17.235 6.527 -6.898 1.00 92.06 100 ASN A C 1
ATOM 812 O O . ASN A 1 100 ? 18.099 6.455 -6.025 1.00 92.06 100 ASN A O 1
ATOM 816 N N . PHE A 1 101 ? 16.348 5.548 -7.084 1.00 91.25 101 PHE A N 1
ATOM 817 C CA . PHE A 1 101 ?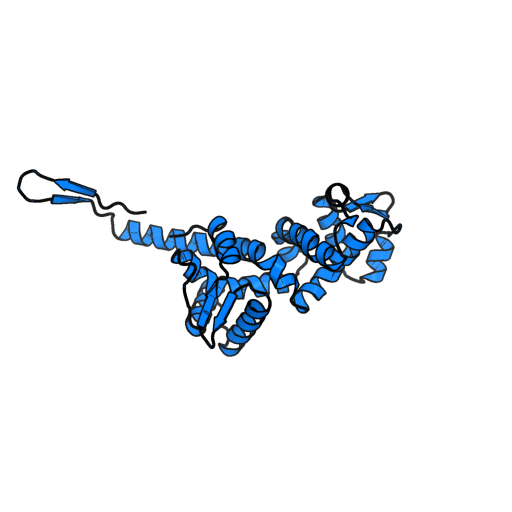 16.383 4.314 -6.298 1.00 91.25 101 PHE A CA 1
ATOM 818 C C . PHE A 1 101 ? 17.362 3.257 -6.827 1.00 91.25 101 PHE A C 1
ATOM 820 O O . PHE A 1 101 ? 17.508 2.207 -6.200 1.00 91.25 101 PHE A O 1
ATOM 827 N N . GLY A 1 102 ? 18.060 3.512 -7.936 1.00 91.88 102 GLY A N 1
ATOM 828 C CA . GLY A 1 102 ? 19.087 2.628 -8.489 1.00 91.88 102 GLY A CA 1
ATOM 829 C C . GLY A 1 102 ? 18.544 1.411 -9.242 1.00 91.88 102 GLY A C 1
ATOM 830 O O . GLY A 1 102 ? 19.269 0.427 -9.422 1.00 91.88 102 GLY A O 1
ATOM 831 N N . TYR A 1 103 ? 17.279 1.436 -9.675 1.00 92.62 103 TYR A N 1
ATOM 832 C CA . TYR A 1 103 ? 16.715 0.387 -10.533 1.00 92.62 103 TYR A CA 1
ATOM 833 C C . TYR A 1 103 ? 17.166 0.531 -11.976 1.00 92.62 103 TYR A C 1
ATOM 835 O O . TYR A 1 103 ? 17.386 -0.473 -12.649 1.00 92.62 103 TYR A O 1
ATOM 843 N N . ILE A 1 104 ? 17.325 1.762 -12.450 1.00 94.00 104 ILE A N 1
ATOM 844 C CA . ILE A 1 104 ? 17.811 2.052 -13.796 1.00 94.00 104 ILE A CA 1
ATOM 845 C C . ILE A 1 104 ? 18.998 3.008 -13.732 1.00 94.00 104 ILE A C 1
ATOM 847 O O . ILE A 1 104 ? 19.229 3.658 -12.716 1.00 94.00 104 ILE A O 1
ATOM 851 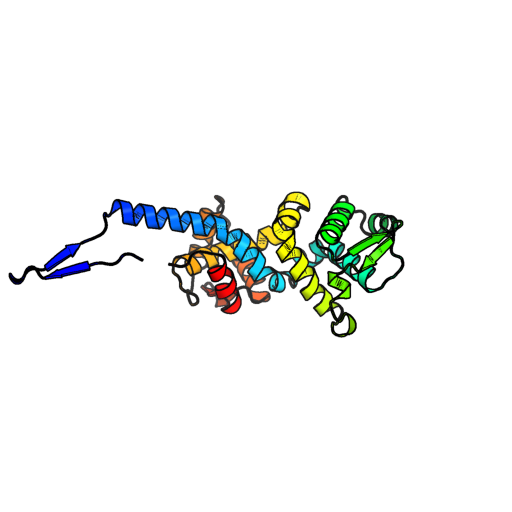N N . LYS A 1 105 ? 19.750 3.078 -14.825 1.00 93.31 105 LYS A N 1
ATOM 852 C CA . LYS A 1 105 ? 20.734 4.125 -15.103 1.00 93.31 105 LYS A CA 1
ATOM 853 C C . LYS A 1 105 ? 20.410 4.699 -16.478 1.00 93.31 105 LYS A C 1
ATOM 855 O O . LYS A 1 105 ? 19.973 3.955 -17.356 1.00 93.31 105 LYS A O 1
ATOM 860 N N . VAL A 1 106 ? 20.584 6.007 -16.641 1.00 92.38 106 VAL A N 1
ATOM 861 C CA . VAL A 1 106 ? 20.416 6.675 -17.935 1.00 92.38 106 VAL A CA 1
ATOM 862 C C . VAL A 1 106 ? 21.792 7.094 -18.433 1.00 92.38 106 VAL A C 1
ATOM 864 O O . VAL A 1 106 ? 22.433 7.942 -17.818 1.00 92.38 106 VAL A O 1
ATOM 867 N N . GLU A 1 107 ? 22.240 6.493 -19.530 1.00 90.31 107 GLU A N 1
ATOM 868 C CA . GLU A 1 107 ? 23.543 6.754 -20.154 1.00 90.31 107 GLU A CA 1
ATOM 869 C C . GLU A 1 107 ? 23.313 7.032 -21.640 1.00 90.31 107 GLU A C 1
ATOM 871 O O . GLU A 1 107 ? 22.608 6.278 -22.303 1.00 90.31 107 GLU A O 1
ATOM 876 N N . ASP A 1 108 ? 23.817 8.160 -22.149 1.00 87.31 108 ASP A N 1
ATOM 877 C CA . ASP A 1 108 ? 23.621 8.598 -23.543 1.00 87.31 108 ASP A CA 1
ATOM 878 C C . ASP A 1 108 ? 22.149 8.594 -24.020 1.00 87.31 108 ASP A C 1
ATOM 880 O O . ASP A 1 108 ? 21.836 8.410 -25.195 1.00 87.31 108 ASP A O 1
ATOM 884 N N . GLY A 1 109 ? 21.214 8.821 -23.090 1.00 86.38 109 GLY A N 1
ATOM 885 C CA . GLY A 1 109 ? 19.773 8.802 -23.351 1.00 86.38 109 GLY A CA 1
ATOM 886 C C . GLY A 1 109 ? 19.154 7.402 -23.426 1.00 86.38 109 GLY A C 1
ATOM 887 O O . GLY A 1 109 ? 17.943 7.301 -23.630 1.00 86.38 109 GLY A O 1
ATOM 888 N N . GLU A 1 110 ? 19.936 6.340 -23.232 1.00 90.50 110 GLU A N 1
ATOM 889 C CA . GLU A 1 110 ? 19.476 4.958 -23.107 1.00 90.50 110 GLU A CA 1
ATOM 890 C C . GLU A 1 110 ? 19.181 4.580 -21.655 1.00 90.50 110 GLU A C 1
ATOM 892 O O . GLU A 1 110 ? 19.858 5.005 -20.722 1.00 90.50 110 GLU A O 1
ATOM 897 N N . ILE A 1 111 ? 18.163 3.741 -21.468 1.00 91.06 111 ILE A N 1
ATOM 898 C CA . ILE A 1 111 ? 17.761 3.206 -20.170 1.00 91.06 111 ILE A CA 1
ATOM 899 C C . ILE A 1 111 ? 18.393 1.829 -19.987 1.00 91.06 111 ILE A C 1
ATOM 901 O O . ILE A 1 111 ? 18.023 0.848 -20.643 1.00 91.06 111 ILE A O 1
ATOM 905 N N . LEU A 1 112 ? 19.330 1.765 -19.049 1.00 91.19 112 LEU A N 1
ATOM 906 C CA . LEU A 1 112 ? 20.108 0.586 -18.697 1.00 91.19 112 LEU A CA 1
ATOM 907 C C . LEU A 1 112 ? 19.689 0.048 -17.321 1.00 91.19 112 LEU A C 1
ATOM 909 O O . LEU A 1 112 ? 19.158 0.794 -16.493 1.00 91.19 112 LEU A O 1
ATOM 913 N N . PRO A 1 113 ? 19.909 -1.250 -17.038 1.00 91.06 113 PRO A N 1
ATOM 914 C CA . PRO A 1 113 ? 19.636 -1.796 -15.715 1.00 91.06 113 PRO A CA 1
ATOM 915 C C . PRO A 1 113 ? 20.592 -1.183 -14.686 1.00 91.06 113 PRO A C 1
ATOM 917 O O . PRO A 1 113 ? 21.808 -1.220 -14.865 1.00 91.06 113 PRO A O 1
ATOM 920 N N . GLY A 1 114 ? 20.042 -0.646 -13.599 1.00 91.50 114 GLY A N 1
ATOM 921 C CA . GLY A 1 114 ? 20.799 -0.155 -12.451 1.00 91.50 114 GLY A CA 1
ATOM 922 C C . GLY A 1 114 ? 21.222 -1.281 -11.508 1.00 91.50 114 GLY A C 1
ATOM 923 O O . GLY A 1 114 ? 20.915 -2.453 -11.730 1.00 91.50 114 GLY A O 1
ATOM 924 N N . GLU A 1 115 ? 21.924 -0.931 -10.432 1.00 90.25 115 GLU A N 1
ATOM 925 C CA . GLU A 1 115 ? 22.534 -1.899 -9.505 1.00 90.25 115 GLU A CA 1
ATOM 926 C C . GLU A 1 115 ? 21.516 -2.848 -8.873 1.00 90.25 115 GLU A C 1
ATOM 928 O O . GLU A 1 115 ? 21.807 -4.029 -8.716 1.00 90.25 115 GLU A O 1
ATOM 933 N N . ARG A 1 116 ? 20.297 -2.378 -8.582 1.00 88.25 116 ARG A N 1
ATOM 934 C CA . ARG A 1 116 ? 19.231 -3.222 -8.016 1.00 88.25 116 ARG A CA 1
ATOM 935 C C . ARG A 1 116 ? 18.680 -4.249 -8.991 1.00 88.25 116 ARG A C 1
ATOM 937 O O . ARG A 1 116 ? 18.303 -5.341 -8.581 1.00 88.25 116 ARG A O 1
ATOM 944 N N . LEU A 1 117 ? 18.585 -3.891 -10.272 1.00 87.44 117 LEU A N 1
ATOM 945 C CA . LEU A 1 117 ? 18.179 -4.851 -11.295 1.00 87.44 117 LEU A CA 1
ATOM 946 C C . LEU A 1 117 ? 19.317 -5.829 -11.588 1.00 87.44 117 LEU A C 1
ATOM 948 O O . LEU A 1 117 ? 19.053 -7.003 -11.801 1.00 87.44 117 LEU A O 1
ATOM 952 N N . GLN A 1 118 ? 20.568 -5.364 -11.575 1.00 85.12 118 GLN A N 1
ATOM 953 C CA . GLN A 1 118 ? 21.739 -6.205 -11.836 1.00 85.12 118 GLN A CA 1
ATOM 954 C C . GLN A 1 118 ? 22.057 -7.186 -10.700 1.00 85.12 118 GLN A C 1
ATOM 956 O O . GLN A 1 118 ? 22.552 -8.274 -10.975 1.00 85.12 118 GLN A O 1
ATOM 961 N N . SER A 1 119 ? 21.799 -6.814 -9.444 1.00 80.88 119 SER A N 1
ATOM 962 C CA . SER A 1 119 ? 22.070 -7.659 -8.273 1.00 80.88 119 SER A CA 1
ATOM 963 C C . SER A 1 119 ? 21.048 -8.776 -8.066 1.00 80.88 119 SER A C 1
ATOM 965 O O . SER A 1 119 ? 21.289 -9.692 -7.282 1.00 80.88 119 SER A O 1
ATOM 967 N N . ALA A 1 120 ? 19.914 -8.719 -8.760 1.00 77.19 120 ALA A N 1
ATOM 968 C CA . ALA A 1 120 ? 18.934 -9.787 -8.756 1.00 77.19 120 ALA A CA 1
ATOM 969 C C . ALA A 1 120 ? 19.248 -10.819 -9.840 1.00 77.19 120 ALA A C 1
ATOM 971 O O . ALA A 1 120 ? 19.601 -10.452 -10.962 1.00 77.19 120 ALA A O 1
ATOM 972 N N . ASP A 1 121 ? 19.028 -12.105 -9.552 1.00 71.69 121 ASP A N 1
ATOM 973 C CA . ASP A 1 121 ? 19.023 -13.117 -10.606 1.00 71.69 121 ASP A CA 1
ATOM 974 C C . ASP A 1 121 ? 17.749 -12.973 -11.447 1.00 71.69 121 ASP A C 1
ATOM 976 O O . ASP A 1 121 ? 16.689 -13.541 -11.182 1.00 71.69 121 ASP A O 1
ATOM 980 N N . LEU A 1 122 ? 17.839 -12.122 -12.465 1.00 68.88 122 LEU A N 1
ATOM 981 C CA . LEU A 1 122 ? 16.725 -11.786 -13.338 1.00 68.88 122 LEU A CA 1
ATOM 982 C C . LEU A 1 122 ? 16.212 -12.993 -14.137 1.00 68.88 122 LEU A C 1
ATOM 984 O O . LEU A 1 122 ? 15.131 -12.881 -14.713 1.00 68.88 122 LEU A O 1
ATOM 988 N N . ASN A 1 123 ? 16.937 -14.112 -14.209 1.00 68.12 123 ASN A N 1
ATOM 989 C CA . ASN A 1 123 ? 16.495 -15.306 -14.934 1.00 68.12 123 ASN A CA 1
ATOM 990 C C . ASN A 1 123 ? 15.574 -16.205 -14.100 1.00 68.12 123 ASN A C 1
ATOM 992 O O . ASN A 1 123 ? 14.861 -17.025 -14.673 1.00 68.12 123 ASN A O 1
ATOM 996 N N . GLU A 1 124 ? 15.535 -16.019 -12.779 1.00 76.25 124 GLU A N 1
ATOM 997 C CA . GLU A 1 124 ? 14.693 -16.809 -11.872 1.00 76.25 124 GLU A CA 1
ATOM 998 C C . GLU A 1 124 ? 13.226 -16.359 -11.855 1.00 76.25 124 GLU A C 1
ATOM 1000 O O . GLU A 1 124 ? 12.360 -17.108 -11.414 1.00 76.25 124 GLU A O 1
ATOM 1005 N N . TYR A 1 125 ? 12.922 -15.151 -12.346 1.00 77.38 125 TYR A N 1
ATOM 1006 C CA . TYR A 1 125 ? 11.577 -14.576 -12.267 1.00 77.38 125 TYR A CA 1
ATOM 1007 C C . TYR A 1 125 ? 10.845 -14.620 -13.607 1.00 77.38 125 TYR A C 1
ATOM 1009 O O . TYR A 1 125 ? 11.298 -14.041 -14.613 1.00 77.38 125 TYR A O 1
ATOM 1017 N N . SER A 1 126 ? 9.633 -15.181 -13.589 1.00 83.00 126 SER A N 1
ATOM 1018 C CA . SER A 1 126 ? 8.650 -14.947 -14.647 1.00 83.00 126 SER A CA 1
ATOM 1019 C C . SER A 1 126 ? 8.336 -13.448 -14.789 1.00 83.00 126 SER A C 1
ATOM 1021 O O . SER A 1 126 ? 8.660 -12.618 -13.934 1.00 83.00 126 SER A O 1
ATOM 1023 N N . TRP A 1 127 ? 7.702 -13.053 -15.897 1.00 77.44 127 TRP A N 1
ATOM 1024 C CA . TRP A 1 127 ? 7.349 -11.645 -16.132 1.00 77.44 127 TRP A CA 1
ATOM 1025 C C . TRP A 1 127 ? 6.378 -11.067 -15.103 1.00 77.44 127 TRP A C 1
ATOM 1027 O O . TRP A 1 127 ? 6.409 -9.853 -14.863 1.00 77.44 127 TRP A O 1
ATOM 1037 N N . ASP A 1 128 ? 5.548 -11.922 -14.515 1.00 77.75 128 ASP A N 1
ATOM 1038 C CA . ASP A 1 128 ? 4.572 -11.542 -13.501 1.00 77.75 128 ASP A CA 1
ATOM 1039 C C . ASP A 1 128 ? 5.220 -11.458 -12.119 1.00 77.75 128 ASP A C 1
ATOM 1041 O O . ASP A 1 128 ? 5.023 -10.464 -11.420 1.00 77.75 128 ASP A O 1
ATOM 1045 N N . GLU A 1 129 ? 6.072 -12.419 -11.755 1.00 81.88 129 GLU A N 1
ATOM 1046 C CA . GLU A 1 129 ? 6.839 -12.373 -10.502 1.00 81.88 129 GLU A CA 1
ATOM 1047 C C . GLU A 1 129 ? 7.816 -11.197 -10.479 1.00 81.88 129 GLU A C 1
ATOM 1049 O O . GLU A 1 129 ? 7.936 -10.510 -9.466 1.00 81.88 129 GLU A O 1
ATOM 1054 N N . PHE A 1 130 ? 8.459 -10.905 -11.615 1.00 83.25 130 PHE A N 1
ATOM 1055 C CA . PHE A 1 130 ? 9.292 -9.717 -11.770 1.00 83.25 130 PHE A CA 1
ATOM 1056 C C . PHE A 1 130 ? 8.480 -8.442 -11.508 1.00 83.25 130 PHE A C 1
ATOM 1058 O O . PHE A 1 130 ? 8.914 -7.580 -10.746 1.00 83.25 130 PHE A O 1
ATOM 1065 N N . GLY A 1 131 ? 7.287 -8.336 -12.106 1.00 79.75 131 GLY A N 1
ATOM 1066 C CA . GLY A 1 131 ? 6.400 -7.193 -11.899 1.00 79.75 131 GLY A CA 1
ATOM 1067 C C . GLY A 1 131 ? 6.029 -7.024 -10.429 1.00 79.75 131 GLY A C 1
ATOM 1068 O O . GLY A 1 131 ? 6.298 -5.971 -9.858 1.00 79.75 131 GLY A O 1
ATOM 1069 N N . ARG A 1 132 ? 5.509 -8.084 -9.800 1.00 79.50 132 ARG A N 1
ATOM 1070 C CA . ARG A 1 132 ? 5.123 -8.087 -8.379 1.00 79.50 132 ARG A CA 1
ATOM 1071 C C . ARG A 1 132 ? 6.284 -7.701 -7.462 1.00 79.50 132 ARG A C 1
ATOM 1073 O O . ARG A 1 132 ? 6.126 -6.842 -6.600 1.00 79.50 132 AR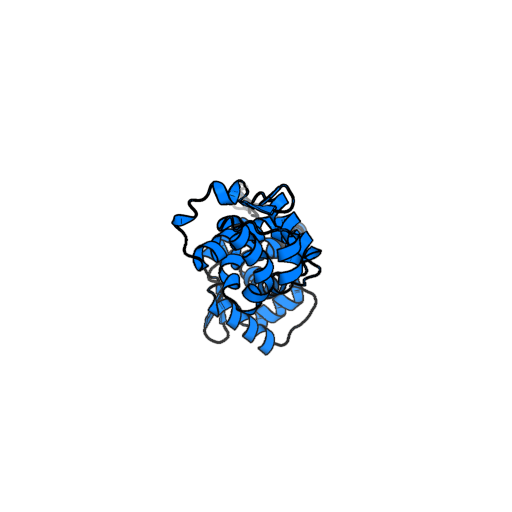G A O 1
ATOM 1080 N N . LYS A 1 133 ? 7.459 -8.310 -7.650 1.00 82.56 133 LYS A N 1
ATOM 1081 C CA . LYS A 1 133 ? 8.618 -8.108 -6.771 1.00 82.56 133 LYS A CA 1
ATOM 1082 C C . LYS A 1 133 ? 9.202 -6.701 -6.893 1.00 82.56 133 LYS A C 1
ATOM 1084 O O . LYS A 1 133 ? 9.376 -6.028 -5.880 1.00 82.56 133 LYS A O 1
ATOM 1089 N N . PHE A 1 134 ? 9.505 -6.256 -8.112 1.00 83.88 134 PHE A N 1
ATOM 1090 C CA . PHE A 1 134 ? 10.218 -4.994 -8.318 1.00 83.88 134 PHE A CA 1
ATOM 1091 C C . PHE A 1 134 ? 9.312 -3.780 -8.223 1.00 83.88 134 PHE A C 1
ATOM 1093 O O . PHE A 1 134 ? 9.719 -2.787 -7.632 1.00 83.88 134 PHE A O 1
ATOM 1100 N N . LEU A 1 135 ? 8.073 -3.851 -8.717 1.00 82.75 135 LEU A N 1
ATOM 1101 C CA . LEU A 1 135 ? 7.118 -2.787 -8.415 1.00 82.75 135 LEU A CA 1
ATOM 1102 C C . LEU A 1 135 ? 6.810 -2.749 -6.915 1.00 82.75 135 LEU A C 1
ATOM 1104 O O . LEU A 1 135 ? 6.584 -1.665 -6.392 1.00 82.75 135 LEU A O 1
ATOM 1108 N N . GLY A 1 136 ? 6.840 -3.911 -6.245 1.00 77.75 136 GLY A N 1
ATOM 1109 C CA . GLY A 1 136 ? 6.823 -4.072 -4.786 1.00 77.75 136 GLY A CA 1
ATOM 1110 C C . GLY A 1 136 ? 7.784 -3.131 -4.091 1.00 77.75 136 GLY A C 1
ATOM 1111 O O . GLY A 1 136 ? 7.390 -2.226 -3.360 1.00 77.75 136 GLY A O 1
ATOM 1112 N N . ASP A 1 137 ? 9.061 -3.354 -4.379 1.00 83.62 137 ASP A N 1
ATOM 1113 C CA . ASP A 1 137 ? 10.171 -2.605 -3.797 1.00 83.62 137 ASP A CA 1
ATOM 1114 C C . ASP A 1 137 ? 10.164 -1.130 -4.251 1.00 83.62 137 ASP A C 1
ATOM 1116 O O . ASP A 1 137 ? 10.502 -0.244 -3.466 1.00 83.62 137 ASP A O 1
ATOM 1120 N N . VAL A 1 138 ? 9.751 -0.824 -5.493 1.00 84.88 138 VAL A N 1
ATOM 1121 C CA . VAL A 1 138 ? 9.628 0.565 -5.983 1.00 84.88 138 VAL A CA 1
ATOM 1122 C C . VAL A 1 138 ? 8.575 1.325 -5.191 1.00 84.88 138 VAL A C 1
ATOM 1124 O O . VAL A 1 138 ? 8.861 2.428 -4.733 1.00 84.88 138 VAL A O 1
ATOM 1127 N N . VAL A 1 139 ? 7.387 0.750 -4.994 1.00 78.19 139 VAL A N 1
ATOM 1128 C CA . VAL A 1 139 ? 6.336 1.426 -4.230 1.00 78.19 139 VAL A CA 1
ATOM 1129 C C . VAL A 1 139 ? 6.700 1.524 -2.764 1.00 78.19 139 VAL A C 1
ATOM 1131 O O . VAL A 1 139 ? 6.568 2.601 -2.202 1.00 78.19 139 VAL A O 1
ATOM 1134 N N . GLN A 1 140 ? 7.262 0.479 -2.161 1.00 76.50 140 GLN A N 1
ATOM 1135 C CA . GLN A 1 140 ? 7.682 0.539 -0.762 1.00 76.50 140 GLN A CA 1
ATOM 1136 C C . GLN A 1 140 ? 8.694 1.668 -0.489 1.00 76.50 140 GLN A C 1
ATOM 1138 O O . GLN A 1 140 ? 8.633 2.305 0.562 1.00 76.50 140 GLN A O 1
ATOM 1143 N N . ARG A 1 141 ? 9.619 1.928 -1.424 1.00 81.25 141 ARG A N 1
ATOM 1144 C CA . ARG A 1 141 ? 10.665 2.962 -1.283 1.00 81.25 141 ARG A CA 1
ATOM 1145 C C . ARG A 1 141 ? 10.227 4.342 -1.740 1.00 81.25 141 ARG A C 1
ATOM 1147 O O . ARG A 1 141 ? 10.621 5.336 -1.145 1.00 81.25 141 ARG A O 1
ATOM 1154 N N . GLY A 1 142 ? 9.454 4.386 -2.815 1.00 78.19 142 GLY A N 1
ATOM 1155 C CA . GLY A 1 142 ? 9.010 5.605 -3.469 1.00 78.19 142 GLY A CA 1
ATOM 1156 C C . GLY A 1 142 ? 7.609 6.030 -3.079 1.00 78.19 142 GLY A C 1
ATOM 1157 O O . GLY A 1 142 ? 7.087 6.909 -3.745 1.00 78.19 142 GLY A O 1
ATOM 1158 N N . TYR A 1 143 ? 6.984 5.417 -2.068 1.00 75.62 143 TYR A N 1
ATOM 1159 C CA . TYR A 1 143 ? 5.561 5.591 -1.763 1.00 75.62 143 TYR A CA 1
ATOM 1160 C C . TYR A 1 143 ? 5.140 7.064 -1.695 1.00 75.62 143 TYR A C 1
ATOM 1162 O O . TYR A 1 143 ? 4.192 7.443 -2.374 1.00 75.62 143 TYR A O 1
ATOM 1170 N N . VAL A 1 144 ? 5.875 7.896 -0.947 1.00 75.50 144 VAL A N 1
ATOM 1171 C CA . VAL A 1 144 ? 5.577 9.333 -0.807 1.00 75.50 144 VAL A CA 1
ATOM 1172 C C . VAL A 1 144 ? 5.625 10.026 -2.169 1.00 75.50 144 VAL A C 1
ATOM 1174 O O . VAL A 1 144 ? 4.638 10.614 -2.592 1.00 75.50 144 VAL A O 1
ATOM 1177 N N . THR A 1 145 ? 6.717 9.865 -2.916 1.00 78.25 145 THR A N 1
ATOM 1178 C CA . THR A 1 145 ? 6.880 10.430 -4.266 1.00 78.25 145 THR A CA 1
ATOM 1179 C C . THR A 1 145 ? 5.810 9.917 -5.243 1.00 78.25 145 THR A C 1
ATOM 1181 O O . THR A 1 145 ? 5.229 10.668 -6.018 1.00 78.25 145 THR A O 1
ATOM 1184 N N . ILE A 1 146 ? 5.489 8.627 -5.186 1.00 77.44 146 ILE A N 1
ATOM 1185 C CA . ILE A 1 146 ? 4.490 7.968 -6.033 1.00 77.44 146 ILE A CA 1
ATOM 1186 C C . ILE A 1 146 ? 3.073 8.471 -5.745 1.00 77.44 146 ILE A C 1
ATOM 1188 O O . ILE A 1 146 ? 2.273 8.663 -6.666 1.00 77.44 146 ILE A O 1
ATOM 1192 N N . ARG A 1 147 ? 2.757 8.679 -4.472 1.00 74.31 147 ARG A N 1
ATOM 1193 C CA . ARG A 1 147 ? 1.464 9.192 -4.039 1.00 74.31 147 ARG A CA 1
ATOM 1194 C C . ARG A 1 147 ? 1.332 10.677 -4.362 1.00 74.31 147 ARG A C 1
ATOM 1196 O O . ARG A 1 147 ? 0.360 11.058 -5.010 1.00 74.31 147 ARG A O 1
ATOM 1203 N N . ASP A 1 148 ? 2.305 11.476 -3.936 1.00 72.19 148 ASP A N 1
ATOM 1204 C CA . ASP A 1 148 ? 2.184 12.934 -3.860 1.00 72.19 148 ASP A CA 1
ATOM 1205 C C . ASP A 1 148 ? 2.605 13.625 -5.162 1.00 72.19 148 ASP A C 1
ATOM 1207 O O . ASP A 1 148 ? 1.962 14.582 -5.588 1.00 72.19 148 ASP A O 1
ATOM 1211 N N . GLU A 1 149 ? 3.644 13.127 -5.838 1.00 73.00 149 GLU A N 1
ATOM 1212 C CA . GLU A 1 149 ? 4.174 13.753 -7.059 1.00 73.00 149 GLU A CA 1
ATOM 1213 C C . GLU A 1 149 ? 3.617 13.089 -8.323 1.00 73.00 149 GLU A C 1
ATOM 1215 O O . GLU A 1 149 ? 3.252 13.761 -9.289 1.00 73.00 149 GLU A O 1
ATOM 1220 N N . LEU A 1 150 ? 3.484 11.759 -8.314 1.00 71.19 150 LEU A N 1
ATOM 1221 C CA . LEU A 1 150 ? 3.036 10.995 -9.484 1.00 71.19 150 LEU A CA 1
ATOM 1222 C C . LEU A 1 150 ? 1.512 10.815 -9.564 1.00 71.19 150 LEU A C 1
ATOM 1224 O O . LEU A 1 150 ? 1.024 10.266 -10.558 1.00 71.19 150 LEU A O 1
ATOM 1228 N N . ASN A 1 151 ? 0.765 11.296 -8.559 1.00 67.50 151 ASN A N 1
ATOM 1229 C CA . ASN A 1 151 ? -0.698 11.231 -8.465 1.00 67.50 151 ASN A CA 1
ATOM 1230 C C . ASN A 1 151 ? -1.269 9.817 -8.694 1.00 67.50 151 ASN A C 1
ATOM 1232 O O . ASN A 1 151 ? -2.344 9.659 -9.284 1.00 67.50 151 ASN A O 1
ATOM 1236 N N . LEU A 1 152 ? -0.573 8.767 -8.235 1.00 71.19 152 LEU A N 1
ATOM 1237 C CA . LEU A 1 152 ? -1.057 7.382 -8.321 1.00 71.19 152 LEU A CA 1
ATOM 1238 C C . LEU A 1 152 ? -2.112 7.118 -7.235 1.00 71.19 152 LEU A C 1
ATOM 1240 O O . LEU A 1 152 ? -1.921 6.360 -6.283 1.00 71.19 152 LEU A O 1
ATOM 1244 N N . SER A 1 153 ? -3.249 7.794 -7.397 1.00 72.19 153 SER A N 1
ATOM 1245 C CA . SER A 1 153 ? -4.329 7.921 -6.421 1.00 72.19 153 SER A CA 1
ATOM 1246 C C . SER A 1 153 ? -4.935 6.594 -5.978 1.00 72.19 153 SER A C 1
ATOM 1248 O O . SER A 1 153 ? -5.421 6.515 -4.852 1.00 72.19 153 SER A O 1
ATOM 1250 N N . MET A 1 154 ? -4.883 5.536 -6.801 1.00 74.19 154 MET A N 1
ATOM 1251 C CA . MET A 1 154 ? -5.464 4.243 -6.424 1.00 74.19 154 MET A CA 1
ATOM 1252 C C . MET A 1 154 ? -4.686 3.565 -5.297 1.00 74.19 154 MET A C 1
ATOM 1254 O O . MET A 1 154 ? -5.279 2.806 -4.536 1.00 74.19 154 MET A O 1
ATOM 1258 N N . LEU A 1 155 ? -3.391 3.856 -5.146 1.00 71.94 155 LEU A N 1
ATOM 1259 C CA . LEU A 1 155 ? -2.603 3.333 -4.029 1.00 71.94 155 LEU A CA 1
ATOM 1260 C C . LEU A 1 155 ? -3.063 3.936 -2.704 1.00 71.94 155 LEU A C 1
ATOM 1262 O O . LEU A 1 155 ? -3.373 3.201 -1.770 1.00 71.94 155 LEU A O 1
ATOM 1266 N N . GLY A 1 156 ? -3.197 5.264 -2.665 1.00 78.06 156 GLY A N 1
ATOM 1267 C CA . GLY A 1 156 ? -3.775 5.952 -1.512 1.00 78.06 156 GLY A CA 1
ATOM 1268 C C . GLY A 1 156 ? -5.234 5.557 -1.281 1.00 78.06 156 GLY A C 1
ATOM 1269 O O . GLY A 1 156 ? -5.676 5.472 -0.143 1.00 78.06 156 GLY A O 1
ATOM 1270 N N . HIS A 1 157 ? -5.983 5.261 -2.347 1.00 87.00 157 HIS A N 1
ATOM 1271 C CA . HIS A 1 157 ? -7.376 4.837 -2.249 1.00 87.00 157 HIS A CA 1
ATOM 1272 C C . HIS A 1 157 ? -7.516 3.553 -1.431 1.00 87.00 157 HIS A C 1
ATOM 1274 O O . HIS A 1 157 ? -8.169 3.585 -0.397 1.00 87.00 157 HIS A O 1
ATOM 1280 N N . TYR A 1 158 ? -6.890 2.445 -1.840 1.00 89.31 158 TYR A N 1
ATOM 1281 C CA . TYR A 1 158 ? -7.048 1.153 -1.152 1.00 89.31 158 TYR A CA 1
ATOM 1282 C C . TYR A 1 158 ? -6.505 1.148 0.270 1.00 89.31 158 TYR A C 1
ATOM 1284 O O . TYR A 1 158 ? -7.120 0.557 1.158 1.00 89.31 158 TYR A O 1
ATOM 1292 N N . GLN A 1 159 ? -5.404 1.859 0.488 1.00 89.31 159 GLN A N 1
ATOM 1293 C CA . GLN A 1 159 ? -4.848 2.076 1.811 1.00 89.31 159 GLN A CA 1
ATOM 1294 C C . GLN A 1 159 ? -5.883 2.689 2.760 1.00 89.31 159 GLN A C 1
ATOM 1296 O O . GLN A 1 159 ? -6.077 2.127 3.830 1.00 89.31 159 GLN A O 1
ATOM 1301 N N . LYS A 1 160 ? -6.604 3.748 2.364 1.00 91.25 160 LYS A N 1
ATOM 1302 C CA . LYS A 1 160 ? -7.632 4.383 3.213 1.00 91.25 160 LYS A CA 1
ATOM 1303 C C . LYS A 1 160 ? -8.717 3.403 3.670 1.00 91.25 160 LYS A C 1
ATOM 1305 O O . LYS A 1 160 ? -8.986 3.282 4.860 1.00 91.25 160 LYS A O 1
ATOM 1310 N N . TYR A 1 161 ? -9.305 2.639 2.744 1.00 93.56 161 TYR A N 1
ATOM 1311 C CA . TYR A 1 161 ? -10.363 1.676 3.107 1.00 93.56 161 TYR A CA 1
ATOM 1312 C C . TYR A 1 161 ? -9.835 0.530 3.962 1.00 93.56 161 TYR A C 1
ATOM 1314 O O . TYR A 1 161 ? -10.520 0.087 4.878 1.00 93.56 161 TYR A O 1
ATOM 1322 N N . SER A 1 162 ? -8.620 0.053 3.683 1.00 93.69 162 SER A N 1
ATOM 1323 C CA . SER A 1 162 ? -7.998 -0.967 4.524 1.00 93.69 162 SER A CA 1
ATOM 1324 C C . SER A 1 162 ? -7.672 -0.413 5.920 1.00 93.69 162 SER A C 1
ATOM 1326 O O . SER A 1 162 ? -7.971 -1.063 6.919 1.00 93.69 162 SER A O 1
ATOM 1328 N N . GLY A 1 163 ? -7.176 0.825 6.006 1.00 93.50 163 GLY A N 1
ATOM 1329 C CA . GLY A 1 163 ? -6.872 1.528 7.249 1.00 93.50 163 GLY A CA 1
ATOM 1330 C C . GLY A 1 163 ? -8.090 1.685 8.153 1.00 93.50 163 GLY A C 1
ATOM 1331 O O . GLY A 1 163 ? -7.975 1.453 9.347 1.00 93.50 163 GLY A O 1
ATOM 1332 N N . ALA A 1 164 ? -9.278 1.941 7.601 1.00 95.31 164 ALA A N 1
ATOM 1333 C CA . ALA A 1 164 ? -10.507 2.027 8.396 1.00 95.31 164 ALA A CA 1
ATOM 1334 C C . ALA A 1 164 ? -10.804 0.753 9.215 1.00 95.31 164 ALA A C 1
ATOM 1336 O O . ALA A 1 164 ? -11.267 0.841 10.352 1.00 95.31 164 ALA A O 1
ATOM 1337 N N . TYR A 1 165 ? -10.492 -0.434 8.681 1.00 95.81 165 TYR A N 1
ATOM 1338 C CA . TYR A 1 165 ? -10.544 -1.676 9.458 1.00 95.81 165 TYR A CA 1
ATOM 1339 C C . TYR A 1 165 ? -9.334 -1.806 10.402 1.00 95.81 165 TYR A C 1
ATOM 1341 O O . TYR A 1 165 ? -9.494 -2.080 11.593 1.00 95.81 165 TYR A O 1
ATOM 1349 N N . TYR A 1 166 ? -8.119 -1.615 9.875 1.00 95.50 166 TYR A N 1
ATOM 1350 C CA . TYR A 1 166 ? -6.883 -1.870 10.622 1.00 95.50 166 TYR A CA 1
ATOM 1351 C C . TYR A 1 166 ? -6.654 -0.902 11.786 1.00 95.50 166 TYR A C 1
ATOM 1353 O O . TYR A 1 166 ? -5.962 -1.274 12.728 1.00 95.50 166 TYR A O 1
ATOM 1361 N N . PHE A 1 167 ? -7.265 0.282 11.768 1.00 95.12 167 PHE A N 1
ATOM 1362 C CA . PHE A 1 167 ? -7.240 1.240 12.868 1.00 95.12 167 PHE A CA 1
ATOM 1363 C C . PHE A 1 167 ? -7.704 0.601 14.180 1.00 95.12 167 PHE A C 1
ATOM 1365 O O . PHE A 1 167 ? -6.922 0.502 15.121 1.00 95.12 167 PHE A O 1
ATOM 1372 N N . ASP A 1 168 ? -8.919 0.048 14.208 1.00 94.00 168 ASP A N 1
ATOM 1373 C CA . ASP A 1 168 ? -9.477 -0.613 15.395 1.00 94.00 168 ASP A CA 1
ATOM 1374 C C . ASP A 1 168 ? -8.687 -1.876 15.769 1.00 94.00 168 ASP A C 1
ATOM 1376 O O . ASP A 1 168 ? -8.476 -2.159 16.951 1.00 94.00 168 ASP A O 1
ATOM 1380 N N . ALA A 1 169 ? -8.247 -2.655 14.775 1.00 93.69 169 ALA A N 1
ATOM 1381 C CA . ALA A 1 169 ? -7.487 -3.879 15.022 1.00 93.69 169 ALA A CA 1
ATOM 1382 C C . ALA A 1 169 ? -6.141 -3.577 15.705 1.00 93.69 169 ALA A C 1
ATOM 1384 O O . ALA A 1 169 ? -5.794 -4.224 16.694 1.00 93.69 169 ALA A O 1
ATOM 1385 N N . VAL A 1 170 ? -5.403 -2.577 15.213 1.00 93.06 170 VAL A N 1
ATOM 1386 C CA . VAL A 1 170 ? -4.097 -2.156 15.745 1.00 93.06 170 VAL A CA 1
ATOM 1387 C C . VAL A 1 170 ? -4.250 -1.429 17.077 1.00 93.06 170 VAL A C 1
ATOM 1389 O O . VAL A 1 170 ? -3.537 -1.757 18.029 1.00 93.06 170 VAL A O 1
ATOM 1392 N N . GLN A 1 171 ? -5.219 -0.514 17.185 1.00 90.56 171 GLN A N 1
ATOM 1393 C CA . GLN A 1 171 ? -5.516 0.207 18.426 1.00 90.56 171 GLN A CA 1
ATOM 1394 C C . GLN A 1 171 ? -5.830 -0.758 19.571 1.00 90.56 171 GLN A C 1
ATOM 1396 O O . GLN A 1 171 ? -5.438 -0.514 20.705 1.00 90.56 171 GLN A O 1
ATOM 1401 N N . ARG A 1 172 ? -6.490 -1.887 19.288 1.00 89.56 172 ARG A N 1
ATOM 1402 C CA . ARG A 1 172 ? -6.828 -2.903 20.296 1.00 89.56 172 ARG A CA 1
ATOM 1403 C C . ARG A 1 172 ? -5.784 -4.008 20.443 1.00 89.56 172 ARG A C 1
ATOM 1405 O O . ARG A 1 172 ? -6.007 -4.927 21.229 1.00 89.56 172 ARG A O 1
ATOM 1412 N N . GLY A 1 173 ? -4.704 -3.978 19.660 1.00 89.75 173 GLY A N 1
ATOM 1413 C CA . GLY A 1 173 ? -3.714 -5.055 19.630 1.00 89.75 173 GLY A CA 1
ATOM 1414 C C . GLY A 1 173 ? -4.318 -6.418 19.259 1.00 89.75 173 GLY A C 1
ATOM 1415 O O . GLY A 1 173 ? -3.832 -7.452 19.719 1.00 89.75 173 GLY A O 1
ATOM 1416 N N . LYS A 1 174 ? -5.402 -6.441 18.469 1.00 92.62 174 LYS A N 1
ATOM 1417 C CA . LYS A 1 174 ? -6.223 -7.633 18.232 1.00 92.62 174 LYS A CA 1
ATOM 1418 C C . LYS A 1 174 ? -6.314 -7.992 16.750 1.00 92.62 174 LYS A C 1
ATOM 1420 O O . LYS A 1 174 ? -7.179 -7.514 16.020 1.00 92.62 174 LYS A O 1
ATOM 1425 N N . GLN A 1 175 ? -5.461 -8.926 16.340 1.00 92.00 175 GLN A N 1
ATOM 1426 C CA . GLN A 1 175 ? -5.401 -9.467 14.980 1.00 92.00 175 GLN A CA 1
ATOM 1427 C C . GLN A 1 175 ? -6.706 -10.147 14.532 1.00 92.00 175 GLN A C 1
ATOM 1429 O O . GLN A 1 175 ? -7.146 -9.986 13.398 1.00 92.00 175 GLN A O 1
ATOM 1434 N N . ASP A 1 176 ? -7.357 -10.908 15.408 1.00 92.12 176 ASP A N 1
ATOM 1435 C CA . ASP A 1 176 ? -8.570 -11.675 15.099 1.00 92.12 176 ASP A CA 1
ATOM 1436 C C . ASP A 1 176 ? -9.867 -10.873 15.315 1.00 92.12 176 ASP A C 1
ATOM 1438 O O . ASP A 1 176 ? -10.952 -11.445 15.454 1.00 92.12 176 ASP A O 1
ATOM 1442 N N . LEU A 1 177 ? -9.768 -9.541 15.361 1.00 95.12 177 LEU A N 1
ATOM 1443 C CA . LEU A 1 177 ? -10.913 -8.663 15.547 1.00 95.12 177 LEU A CA 1
ATOM 1444 C C . LEU A 1 177 ? -11.828 -8.713 14.322 1.00 95.12 177 LEU A C 1
ATOM 1446 O O . LEU A 1 177 ? -11.446 -8.299 13.228 1.00 95.12 177 LEU A O 1
ATOM 1450 N N . TRP A 1 178 ? -13.054 -9.176 14.540 1.00 96.94 178 TRP A N 1
ATOM 1451 C CA . TRP A 1 178 ? -14.135 -9.045 13.577 1.00 96.94 178 TRP A CA 1
ATOM 1452 C C . TRP A 1 178 ? -14.847 -7.713 13.781 1.00 96.94 178 TRP A C 1
ATOM 1454 O O . TRP A 1 178 ? -15.306 -7.427 14.888 1.00 96.94 178 TRP A O 1
ATOM 1464 N N . LEU A 1 179 ? -14.947 -6.924 12.716 1.00 96.50 179 LEU A N 1
ATOM 1465 C CA . LEU A 1 179 ? -15.714 -5.683 12.674 1.00 96.50 179 LEU A CA 1
ATOM 1466 C C . LEU A 1 179 ? -16.838 -5.817 11.658 1.00 96.50 179 LEU A C 1
ATOM 1468 O O . LEU A 1 179 ? -16.632 -6.369 10.577 1.00 96.50 179 LEU A O 1
ATOM 1472 N N . ASP A 1 180 ? -18.015 -5.308 12.000 1.00 96.75 180 ASP A N 1
ATOM 1473 C CA . ASP A 1 180 ? -19.066 -5.094 11.014 1.00 96.75 180 ASP A CA 1
ATOM 1474 C C . ASP A 1 180 ? -18.730 -3.900 10.099 1.00 96.75 180 ASP A C 1
ATOM 1476 O O . ASP A 1 180 ? -17.904 -3.040 10.421 1.00 96.75 180 ASP A O 1
ATOM 1480 N N . VAL A 1 181 ? -19.365 -3.856 8.925 1.00 95.56 181 VAL A N 1
ATOM 1481 C CA . VAL A 1 181 ? -19.164 -2.771 7.950 1.00 95.56 181 VAL A CA 1
ATOM 1482 C C . VAL A 1 181 ? -19.534 -1.398 8.522 1.00 95.56 181 VAL A C 1
ATOM 1484 O O . VAL A 1 181 ? -18.897 -0.417 8.147 1.00 95.56 181 VAL A O 1
ATOM 1487 N N . ASP A 1 182 ? -20.517 -1.301 9.420 1.00 95.69 182 ASP A N 1
ATOM 1488 C CA . ASP A 1 182 ? -20.972 -0.011 9.950 1.00 95.69 182 ASP A CA 1
ATOM 1489 C C . ASP A 1 182 ? -19.894 0.614 10.848 1.00 95.69 182 ASP A C 1
ATOM 1491 O O . ASP A 1 182 ? -19.569 1.791 10.700 1.00 95.69 182 ASP A O 1
ATOM 1495 N N . LYS A 1 183 ? -19.223 -0.195 11.671 1.00 96.62 183 LYS A N 1
ATOM 1496 C CA . LYS A 1 183 ? -18.061 0.240 12.448 1.00 96.62 183 LYS A CA 1
ATOM 1497 C C . LYS A 1 183 ? -16.899 0.674 11.551 1.00 96.62 183 LYS A C 1
ATOM 1499 O O . LYS A 1 183 ? -16.219 1.648 11.859 1.00 96.62 183 LYS A O 1
ATOM 1504 N N . ILE A 1 184 ? -16.684 0.000 10.420 1.00 96.38 184 ILE A N 1
ATOM 1505 C CA . ILE A 1 184 ?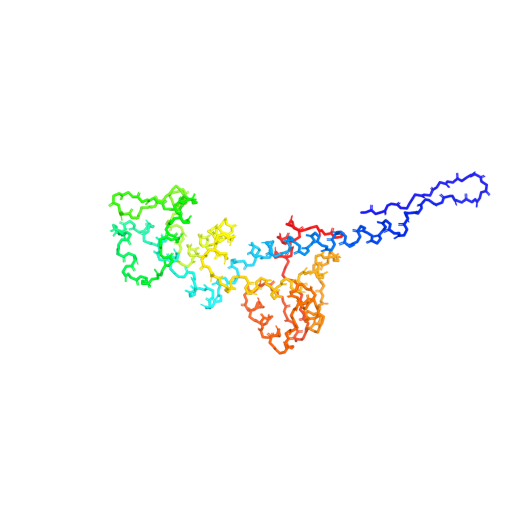 -15.657 0.408 9.447 1.00 96.38 184 ILE A CA 1
ATOM 1506 C C . ILE A 1 184 ? -16.031 1.739 8.775 1.00 96.38 184 ILE A C 1
ATOM 1508 O O . ILE A 1 184 ? -15.147 2.551 8.517 1.00 96.38 184 ILE A O 1
ATOM 1512 N N . VAL A 1 185 ? -17.318 1.990 8.510 1.00 96.56 185 VAL A N 1
ATOM 1513 C CA . VAL A 1 185 ? -17.800 3.287 7.999 1.00 96.56 185 VAL A CA 1
ATOM 1514 C C . VAL A 1 185 ? -17.505 4.400 9.004 1.00 96.56 185 VAL A C 1
ATOM 1516 O O . VAL A 1 185 ? -16.967 5.432 8.605 1.00 96.56 185 VAL A O 1
ATOM 1519 N N . ASP A 1 186 ? -17.810 4.184 10.284 1.00 96.50 186 ASP A N 1
ATOM 1520 C CA . ASP A 1 186 ? -17.554 5.174 11.335 1.00 96.50 186 ASP A CA 1
ATOM 1521 C C . ASP A 1 186 ? -16.049 5.453 11.478 1.00 96.50 186 ASP A C 1
ATOM 1523 O O . ASP A 1 186 ? -15.631 6.608 11.506 1.00 96.50 186 ASP A O 1
ATOM 1527 N N . ASN A 1 187 ? -15.216 4.408 11.454 1.00 95.25 187 ASN A N 1
ATOM 1528 C CA . ASN A 1 187 ? -13.760 4.559 11.467 1.00 95.25 187 ASN A CA 1
ATOM 1529 C C . ASN A 1 187 ? -13.245 5.317 10.238 1.00 95.25 187 ASN A C 1
ATOM 1531 O O . ASN A 1 187 ? -12.329 6.126 10.339 1.00 95.25 187 ASN A O 1
ATOM 1535 N N . PHE A 1 188 ? -13.815 5.066 9.058 1.00 95.31 188 PHE A N 1
ATOM 1536 C CA . PHE A 1 188 ? -13.433 5.783 7.844 1.00 95.31 188 PHE A CA 1
ATOM 1537 C C . PHE A 1 188 ? -13.741 7.283 7.964 1.00 95.31 188 PHE A C 1
ATOM 1539 O O . PHE A 1 188 ? -12.915 8.113 7.582 1.00 95.31 188 PHE A O 1
ATOM 1546 N N . GLU A 1 189 ? -14.917 7.629 8.495 1.00 95.50 189 GLU A N 1
ATOM 1547 C CA . GLU A 1 189 ? -15.309 9.016 8.762 1.00 95.50 189 GLU A CA 1
ATOM 1548 C C . GLU A 1 189 ? -14.365 9.671 9.777 1.00 95.50 189 GLU A C 1
ATOM 1550 O O . GLU A 1 189 ? -13.913 10.792 9.553 1.00 95.50 189 GLU A O 1
ATOM 1555 N N . GLU A 1 190 ? -13.997 8.953 10.836 1.00 92.88 190 GLU A N 1
ATOM 1556 C CA . GLU A 1 190 ? -13.068 9.430 11.859 1.00 92.88 190 GLU A CA 1
ATOM 1557 C C . GLU A 1 190 ? -11.662 9.709 11.302 1.00 92.88 190 GLU A C 1
ATOM 1559 O O . GLU A 1 190 ? -11.078 10.756 11.575 1.00 92.88 190 GLU A O 1
ATOM 1564 N N . LEU A 1 191 ? -11.126 8.801 10.484 1.00 91.12 191 LEU A N 1
ATOM 1565 C CA . LEU A 1 191 ? -9.771 8.911 9.932 1.00 91.12 191 LEU A CA 1
ATOM 1566 C C . LEU A 1 191 ? -9.647 9.944 8.811 1.00 91.12 191 LEU A C 1
ATOM 1568 O O . LEU A 1 191 ? -8.557 10.458 8.550 1.00 91.12 191 LEU A O 1
ATOM 1572 N N . HIS A 1 192 ? -10.725 10.191 8.068 1.00 90.00 192 HIS A N 1
ATOM 1573 C CA . HIS A 1 192 ? -10.648 10.940 6.812 1.00 90.00 192 HIS A CA 1
ATOM 1574 C C . HIS A 1 192 ? -11.589 12.142 6.738 1.00 90.00 192 HIS A C 1
ATOM 1576 O O . HIS A 1 192 ? -11.539 12.876 5.750 1.00 90.00 192 HIS A O 1
ATOM 1582 N N . GLY A 1 193 ? -12.424 12.359 7.757 1.00 90.69 193 GLY A N 1
ATOM 1583 C CA . GLY A 1 193 ? -13.352 13.487 7.844 1.00 90.69 193 GLY A CA 1
ATOM 1584 C C . GLY A 1 193 ? -14.465 13.468 6.794 1.00 90.69 193 GLY A C 1
ATOM 1585 O O . GLY A 1 193 ? -15.096 14.497 6.558 1.00 90.69 193 GLY A O 1
ATOM 1586 N N . ASP A 1 194 ? -14.685 12.333 6.126 1.00 89.88 194 ASP A N 1
ATOM 1587 C CA . ASP A 1 194 ? -15.684 12.181 5.070 1.00 89.88 194 ASP A CA 1
ATOM 1588 C C . ASP A 1 194 ? -16.436 10.862 5.228 1.00 89.88 194 ASP A C 1
ATOM 1590 O O . ASP A 1 194 ? -15.845 9.780 5.183 1.00 89.88 194 ASP A O 1
ATOM 1594 N N . ARG A 1 195 ? -17.759 10.952 5.373 1.00 89.81 195 ARG A N 1
ATOM 1595 C CA . ARG A 1 195 ? -18.623 9.783 5.503 1.00 89.81 195 ARG A CA 1
ATOM 1596 C C . ARG A 1 195 ? -18.931 9.204 4.129 1.00 89.81 195 ARG A C 1
ATOM 1598 O O . ARG A 1 195 ? -19.512 9.862 3.265 1.00 89.81 195 ARG A O 1
ATOM 1605 N N . LYS A 1 196 ? -18.599 7.930 3.935 1.00 92.44 196 LYS A N 1
ATOM 1606 C CA . LYS A 1 196 ? -18.962 7.185 2.724 1.00 92.44 196 LYS A CA 1
ATOM 1607 C C . LYS A 1 196 ? -20.216 6.357 2.929 1.00 92.44 196 LYS A C 1
ATOM 1609 O O . LYS A 1 196 ? -20.541 5.934 4.034 1.00 92.44 196 LYS A O 1
ATOM 1614 N N . ASP A 1 197 ? -20.907 6.120 1.821 1.00 94.62 197 ASP A N 1
ATOM 1615 C CA . ASP A 1 197 ? -22.034 5.202 1.794 1.00 94.62 197 ASP A CA 1
ATOM 1616 C C . ASP A 1 197 ? -21.584 3.777 2.156 1.00 94.62 197 ASP A C 1
ATOM 1618 O O . ASP A 1 197 ? -20.516 3.315 1.740 1.00 94.62 197 ASP A O 1
ATOM 1622 N N . ARG A 1 198 ? -22.423 3.076 2.922 1.00 94.38 198 ARG A N 1
ATOM 1623 C CA . ARG A 1 198 ? -22.150 1.722 3.412 1.00 94.38 198 ARG A CA 1
ATOM 1624 C C . ARG A 1 198 ? -21.891 0.738 2.274 1.00 94.38 198 ARG A C 1
ATOM 1626 O O . ARG A 1 198 ? -20.957 -0.056 2.365 1.00 94.38 198 ARG A O 1
ATOM 1633 N N . LEU A 1 199 ? -22.693 0.784 1.208 1.00 94.19 199 LEU A N 1
ATOM 1634 C CA . LEU A 1 199 ? -22.545 -0.116 0.063 1.00 94.19 199 LEU A CA 1
ATOM 1635 C C . LEU A 1 199 ? -21.203 0.127 -0.627 1.00 94.19 199 LEU A C 1
ATOM 1637 O O . LEU A 1 199 ? -20.495 -0.813 -0.973 1.00 94.19 199 LEU A O 1
ATOM 1641 N N . TYR A 1 200 ? -20.805 1.394 -0.736 1.00 94.31 200 TYR A N 1
ATOM 1642 C CA . TYR A 1 200 ? -19.521 1.758 -1.316 1.00 94.31 200 TYR A CA 1
ATOM 1643 C C . TYR A 1 200 ? -18.326 1.251 -0.487 1.00 94.31 200 TYR A C 1
ATOM 1645 O O . TYR A 1 200 ? -17.366 0.722 -1.052 1.00 94.31 200 TYR A O 1
ATOM 1653 N N . ILE A 1 201 ? -18.383 1.352 0.847 1.00 94.44 201 ILE A N 1
ATOM 1654 C CA . ILE A 1 201 ? -17.379 0.735 1.733 1.00 94.44 201 ILE A CA 1
ATOM 1655 C C . ILE A 1 201 ? -17.379 -0.788 1.559 1.00 94.44 201 ILE A C 1
ATOM 1657 O O . ILE A 1 201 ? -16.319 -1.395 1.402 1.00 94.44 201 ILE A O 1
ATOM 1661 N N . GLN A 1 202 ? -18.555 -1.411 1.514 1.00 94.81 202 GLN A N 1
ATOM 1662 C CA . GLN A 1 202 ? -18.701 -2.856 1.364 1.00 94.81 202 GLN A CA 1
ATOM 1663 C C . GLN A 1 202 ? -18.096 -3.388 0.056 1.00 94.81 202 GLN A C 1
ATOM 1665 O O . GLN A 1 202 ? -17.469 -4.457 0.078 1.00 94.81 202 GLN A O 1
ATOM 1670 N N . ASP A 1 203 ? -18.242 -2.646 -1.044 1.00 94.56 203 ASP A N 1
ATOM 1671 C CA . ASP A 1 203 ? -17.631 -2.947 -2.341 1.00 94.56 203 ASP A CA 1
ATOM 1672 C C . ASP A 1 203 ? -16.103 -2.878 -2.258 1.00 94.56 203 ASP A C 1
ATOM 1674 O O . ASP A 1 203 ? -15.411 -3.808 -2.678 1.00 94.56 203 ASP A O 1
ATOM 1678 N N . LYS A 1 204 ? -15.556 -1.825 -1.637 1.00 94.25 204 LYS A N 1
ATOM 1679 C CA . LYS A 1 204 ? -14.100 -1.676 -1.475 1.00 94.25 204 LYS A CA 1
ATOM 1680 C C . LYS A 1 204 ? -13.491 -2.731 -0.565 1.00 94.25 204 LYS A C 1
ATOM 1682 O O . LYS A 1 204 ? -12.424 -3.252 -0.879 1.00 94.25 204 LYS A O 1
ATOM 1687 N N . LEU A 1 205 ? -14.189 -3.118 0.496 1.00 95.44 205 LEU A N 1
ATOM 1688 C CA . LEU A 1 205 ? -13.792 -4.253 1.327 1.00 95.44 205 LEU A CA 1
ATOM 1689 C C . LEU A 1 205 ? -13.860 -5.575 0.546 1.00 95.44 205 LEU A C 1
ATOM 1691 O O . LEU A 1 205 ? -13.038 -6.457 0.760 1.00 95.44 205 LEU A O 1
ATOM 1695 N N . GLY A 1 206 ? -14.803 -5.716 -0.392 1.00 95.75 206 GLY A N 1
ATOM 1696 C CA . GLY A 1 206 ? -14.853 -6.858 -1.308 1.00 95.75 206 GLY A CA 1
ATOM 1697 C C . GLY A 1 206 ? -13.637 -6.925 -2.237 1.00 95.75 206 GLY A C 1
ATOM 1698 O O . GLY A 1 206 ? -13.036 -7.987 -2.384 1.00 95.75 206 GLY A O 1
ATOM 1699 N N . GLU A 1 207 ? -13.233 -5.791 -2.814 1.00 94.81 207 GLU A N 1
ATOM 1700 C CA . GLU A 1 207 ? -12.014 -5.696 -3.630 1.00 94.81 207 GLU A CA 1
ATOM 1701 C C . GLU A 1 207 ? -10.766 -6.060 -2.810 1.00 94.81 207 GLU A C 1
ATOM 1703 O O . GLU A 1 207 ? -9.967 -6.878 -3.256 1.00 94.81 207 GLU A O 1
ATOM 1708 N N . LEU A 1 208 ? -10.627 -5.526 -1.592 1.00 95.00 208 LEU A N 1
ATOM 1709 C CA . LEU A 1 208 ? -9.510 -5.840 -0.691 1.00 95.00 208 LEU A CA 1
ATOM 1710 C C . LEU A 1 208 ? -9.489 -7.317 -0.269 1.00 95.00 208 LEU A C 1
ATOM 1712 O O . LEU A 1 208 ? -8.420 -7.920 -0.202 1.00 95.00 208 LEU A O 1
ATOM 1716 N N . ALA A 1 209 ? -10.658 -7.917 -0.033 1.00 95.94 209 ALA A N 1
ATOM 1717 C CA . ALA A 1 209 ? -10.762 -9.340 0.271 1.00 95.94 209 ALA A CA 1
ATOM 1718 C C . ALA A 1 209 ? -10.380 -10.228 -0.921 1.00 95.94 209 ALA A C 1
ATOM 1720 O O . ALA A 1 209 ? -9.815 -11.297 -0.732 1.00 95.94 209 ALA A O 1
ATOM 1721 N N . SER A 1 210 ? -10.635 -9.782 -2.156 1.00 95.00 210 SER A N 1
ATOM 1722 C CA . SER A 1 210 ? -10.288 -10.544 -3.367 1.00 95.00 210 SER A CA 1
ATOM 1723 C C . SER A 1 210 ? -8.783 -10.667 -3.632 1.00 95.00 210 SER A C 1
ATOM 1725 O O . SER A 1 210 ? -8.379 -11.447 -4.492 1.00 95.00 210 SER A O 1
ATOM 1727 N N . VAL A 1 211 ? -7.970 -9.887 -2.916 1.00 92.50 211 VAL A N 1
ATOM 1728 C CA . VAL A 1 211 ? -6.506 -9.888 -3.012 1.00 92.50 211 VAL A CA 1
ATOM 1729 C C . VAL A 1 211 ? -5.834 -10.207 -1.677 1.00 92.50 211 VAL A C 1
ATOM 1731 O O . VAL A 1 211 ? -4.657 -9.915 -1.504 1.00 92.50 211 VAL A O 1
ATOM 1734 N N . ASP A 1 212 ? -6.561 -10.804 -0.730 1.00 94.69 212 ASP A N 1
ATOM 1735 C CA . ASP A 1 212 ? -6.017 -11.240 0.561 1.00 94.69 212 ASP A CA 1
ATOM 1736 C C . ASP A 1 212 ? -5.384 -10.087 1.368 1.00 94.69 212 ASP A C 1
ATOM 1738 O O . ASP A 1 212 ? -4.308 -10.222 1.944 1.00 94.69 212 ASP A O 1
ATOM 1742 N N . VAL A 1 213 ? -6.026 -8.911 1.384 1.00 94.19 213 VAL A N 1
ATOM 1743 C CA . VAL A 1 213 ? -5.673 -7.826 2.326 1.00 94.19 213 VAL A CA 1
ATOM 1744 C 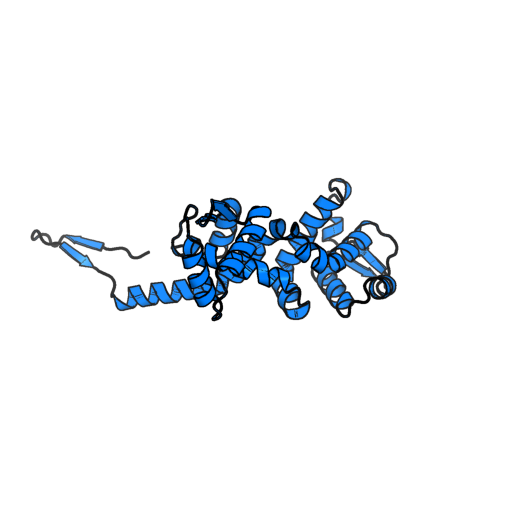C . VAL A 1 213 ? -6.471 -7.943 3.624 1.00 94.19 213 VAL A C 1
ATOM 1746 O O . VAL A 1 213 ? -5.998 -7.569 4.690 1.00 94.19 213 VAL A O 1
ATOM 1749 N N . ILE A 1 214 ? -7.694 -8.458 3.530 1.00 96.06 214 ILE A N 1
ATOM 1750 C CA . ILE A 1 214 ? -8.607 -8.722 4.643 1.00 96.06 214 ILE A CA 1
ATOM 1751 C C . ILE A 1 214 ? -9.406 -9.988 4.336 1.00 96.06 214 ILE A C 1
ATOM 1753 O O . ILE A 1 214 ? -9.567 -10.363 3.177 1.00 96.06 214 ILE A O 1
ATOM 1757 N N . ARG A 1 215 ? -9.998 -10.600 5.358 1.00 96.31 215 ARG A N 1
ATOM 1758 C CA . ARG A 1 215 ? -11.005 -11.655 5.197 1.00 96.31 215 ARG A CA 1
ATOM 1759 C C . ARG A 1 215 ? -12.385 -11.084 5.428 1.00 96.31 215 ARG A C 1
ATOM 1761 O O . ARG A 1 215 ? -12.587 -10.308 6.358 1.00 96.31 215 ARG A O 1
ATOM 1768 N N . LYS A 1 216 ? -13.343 -11.527 4.622 1.00 93.94 216 LYS A N 1
ATOM 1769 C CA . LYS A 1 216 ? -14.739 -11.103 4.708 1.00 93.94 216 LYS A CA 1
ATOM 1770 C C . LYS A 1 216 ? -15.652 -12.317 4.840 1.00 93.94 216 LYS A C 1
ATOM 1772 O O . LYS A 1 216 ? -15.511 -13.273 4.082 1.00 93.94 216 LYS A O 1
ATOM 1777 N N . ASP A 1 217 ? -16.586 -12.254 5.782 1.00 94.00 217 ASP A N 1
ATOM 1778 C CA . ASP A 1 217 ? -17.668 -13.223 5.968 1.00 94.00 217 ASP A CA 1
ATOM 1779 C C . ASP A 1 217 ? -18.992 -12.462 6.108 1.00 94.00 217 ASP A C 1
ATOM 1781 O O . ASP A 1 217 ? -19.287 -11.854 7.140 1.00 94.00 217 ASP A O 1
ATOM 1785 N N . GLY A 1 218 ? -19.749 -12.401 5.009 1.00 90.75 218 GLY A N 1
ATOM 1786 C CA . GLY A 1 218 ? -20.930 -11.546 4.899 1.00 90.75 218 GLY A CA 1
ATOM 1787 C C . GLY A 1 218 ? -20.595 -10.068 5.129 1.00 90.75 218 GLY A C 1
ATOM 1788 O O . GLY A 1 218 ? -19.879 -9.451 4.333 1.00 90.75 218 GLY A O 1
ATOM 1789 N N . ASP A 1 219 ? -21.129 -9.520 6.219 1.00 92.31 219 ASP A N 1
ATOM 1790 C CA . ASP A 1 219 ? -20.951 -8.127 6.646 1.00 92.31 219 ASP A CA 1
ATOM 1791 C C . ASP A 1 219 ? -19.848 -7.951 7.700 1.00 92.31 219 ASP A C 1
ATOM 1793 O O . ASP A 1 219 ? -19.649 -6.845 8.196 1.00 92.31 219 ASP A O 1
ATOM 1797 N N . PHE A 1 220 ? -19.118 -9.015 8.035 1.00 95.50 220 PHE A N 1
ATOM 1798 C CA . PHE A 1 220 ? -18.017 -8.960 8.987 1.00 95.50 220 PHE A CA 1
ATOM 1799 C C . PHE A 1 220 ? -16.671 -9.071 8.277 1.00 95.50 220 PHE A C 1
ATOM 1801 O O . PHE A 1 220 ? -16.505 -9.828 7.317 1.00 95.50 220 PHE A O 1
ATOM 1808 N N . VAL A 1 221 ? -15.694 -8.321 8.773 1.00 96.19 221 VAL A N 1
ATOM 1809 C CA . VAL A 1 221 ? -14.329 -8.267 8.251 1.00 96.19 221 VAL A CA 1
ATOM 1810 C C . VAL A 1 221 ? -13.338 -8.554 9.365 1.00 96.19 221 VAL A C 1
ATOM 1812 O O . VAL A 1 221 ? -13.514 -8.080 10.485 1.00 96.19 221 VAL A O 1
ATOM 1815 N N . ARG A 1 222 ? -12.277 -9.295 9.046 1.00 96.00 222 ARG A N 1
ATOM 1816 C CA . ARG A 1 222 ? -11.102 -9.450 9.907 1.00 96.00 222 ARG A CA 1
ATOM 1817 C C . ARG A 1 222 ? -9.799 -9.336 9.119 1.00 96.00 222 ARG A C 1
ATOM 1819 O O . ARG A 1 222 ? -9.803 -9.435 7.894 1.00 96.00 222 ARG A O 1
ATOM 1826 N N . SER A 1 223 ? -8.686 -9.194 9.827 1.00 94.00 223 SER A N 1
ATOM 1827 C CA . SER A 1 223 ? -7.365 -9.067 9.226 1.00 94.00 223 SER A CA 1
ATOM 1828 C C . SER A 1 223 ? -6.900 -10.366 8.570 1.00 94.00 223 SER A C 1
ATOM 1830 O O . SER A 1 223 ? -7.250 -11.473 9.002 1.00 94.00 223 SER A O 1
ATOM 1832 N N . GLU A 1 224 ? -6.068 -10.211 7.544 1.00 95.06 224 GLU A N 1
ATOM 1833 C CA . GLU A 1 224 ? -5.056 -11.213 7.227 1.00 95.06 224 GLU A CA 1
ATOM 1834 C C . GLU A 1 224 ? -3.876 -11.084 8.200 1.00 95.06 224 GLU A C 1
ATOM 1836 O O . GLU A 1 224 ? -3.468 -9.977 8.568 1.00 95.06 224 GLU A O 1
ATOM 1841 N N . GLU A 1 225 ? -3.363 -12.229 8.654 1.00 92.44 225 GLU A N 1
ATOM 1842 C CA . GLU A 1 225 ? -2.368 -12.338 9.731 1.00 92.44 225 GLU A CA 1
ATOM 1843 C C . GLU A 1 225 ? -1.040 -11.665 9.378 1.00 92.44 225 GLU A C 1
ATOM 1845 O O . GLU A 1 225 ? -0.493 -10.878 10.154 1.00 92.44 225 GLU A O 1
ATOM 1850 N N . ASP A 1 226 ? -0.537 -11.937 8.181 1.00 91.88 226 ASP A N 1
ATOM 1851 C CA . ASP A 1 226 ? 0.710 -11.384 7.668 1.00 91.88 226 ASP A CA 1
ATOM 1852 C C . ASP A 1 226 ? 0.625 -9.869 7.448 1.00 91.88 226 ASP A C 1
ATOM 1854 O O . ASP A 1 226 ? 1.593 -9.154 7.724 1.00 91.88 226 ASP A O 1
ATOM 1858 N N . ILE A 1 227 ? -0.529 -9.368 7.000 1.00 93.00 227 ILE A N 1
ATOM 1859 C CA . ILE A 1 227 ? -0.783 -7.931 6.872 1.00 93.00 227 ILE A CA 1
ATOM 1860 C C . ILE A 1 227 ? -0.842 -7.280 8.253 1.00 93.00 227 ILE A C 1
ATOM 1862 O O . ILE A 1 227 ? -0.171 -6.273 8.471 1.00 93.00 227 ILE A O 1
ATOM 1866 N N . TYR A 1 228 ? -1.572 -7.863 9.211 1.00 94.31 228 TYR A N 1
ATOM 1867 C CA . TYR A 1 228 ? -1.653 -7.326 10.572 1.00 94.31 228 TYR A CA 1
ATOM 1868 C C . TYR A 1 228 ? -0.274 -7.172 11.204 1.00 94.31 228 TYR A C 1
ATOM 1870 O O . TYR A 1 228 ? 0.048 -6.101 11.712 1.00 94.31 228 TYR A O 1
ATOM 1878 N N . HIS A 1 229 ? 0.568 -8.205 11.133 1.00 91.81 229 HIS A N 1
ATOM 1879 C CA . HIS A 1 229 ? 1.908 -8.137 11.705 1.00 91.81 229 HIS A CA 1
ATOM 1880 C C . HIS A 1 229 ? 2.791 -7.078 11.042 1.00 91.81 229 HIS A C 1
ATOM 1882 O O . HIS A 1 229 ? 3.540 -6.401 11.742 1.00 91.81 229 HIS A O 1
ATOM 1888 N N . GLN A 1 230 ? 2.701 -6.902 9.722 1.00 89.75 230 GLN A N 1
ATOM 1889 C CA . GLN A 1 230 ? 3.454 -5.856 9.023 1.00 89.75 230 GLN A CA 1
ATOM 1890 C C . GLN A 1 230 ? 3.014 -4.454 9.457 1.00 89.75 230 GLN A C 1
ATOM 1892 O O . GLN A 1 230 ? 3.857 -3.595 9.709 1.00 89.75 230 GLN A O 1
ATOM 1897 N N . VAL A 1 231 ? 1.708 -4.233 9.598 1.00 89.81 231 VAL A N 1
ATOM 1898 C CA . VAL A 1 231 ? 1.155 -2.935 10.009 1.00 89.81 231 VAL A CA 1
ATOM 1899 C C . VAL A 1 231 ? 1.483 -2.652 11.475 1.00 89.81 231 VAL A C 1
ATOM 1901 O O . VAL A 1 231 ? 2.017 -1.596 11.794 1.00 89.81 231 VAL A O 1
ATOM 1904 N N . ALA A 1 232 ? 1.267 -3.627 12.360 1.00 88.31 232 ALA A N 1
ATOM 1905 C CA . ALA A 1 232 ? 1.561 -3.534 13.789 1.00 88.31 232 ALA A CA 1
ATOM 1906 C C . ALA A 1 232 ? 3.055 -3.326 14.107 1.00 88.31 232 ALA A C 1
ATOM 1908 O O . ALA A 1 232 ? 3.392 -2.843 15.181 1.00 88.31 232 ALA A O 1
ATOM 1909 N N . GLN A 1 233 ? 3.973 -3.678 13.200 1.00 85.00 233 GLN A N 1
ATOM 1910 C CA . GLN A 1 233 ? 5.397 -3.346 13.351 1.00 85.00 233 GLN A CA 1
ATOM 1911 C C . GLN A 1 233 ? 5.697 -1.874 13.039 1.00 85.00 233 GLN A C 1
ATOM 1913 O O . GLN A 1 233 ? 6.618 -1.301 13.621 1.00 85.00 233 GLN A O 1
ATOM 1918 N N . GLY A 1 234 ? 4.944 -1.269 12.115 1.00 73.38 234 GLY A N 1
ATOM 1919 C CA . GLY A 1 234 ? 5.073 0.139 11.730 1.00 73.38 234 GLY A CA 1
ATOM 1920 C C . GLY A 1 234 ? 4.240 1.098 12.586 1.00 73.38 234 GLY A C 1
ATOM 1921 O O . GLY A 1 234 ? 4.440 2.312 12.523 1.00 73.38 234 GLY A O 1
ATOM 1922 N N . THR A 1 235 ? 3.323 0.572 13.400 1.00 73.19 235 THR A N 1
ATOM 1923 C CA . THR A 1 235 ? 2.332 1.345 14.156 1.00 73.19 235 THR A CA 1
ATOM 1924 C C . THR A 1 235 ? 2.308 0.912 15.631 1.00 73.19 235 THR A C 1
ATOM 1926 O O . THR A 1 235 ? 2.350 -0.284 15.903 1.00 73.19 235 THR A O 1
ATOM 1929 N N . PRO A 1 236 ? 2.230 1.832 16.611 1.00 65.88 236 PRO A N 1
ATOM 1930 C CA . PRO A 1 236 ? 2.143 1.456 18.023 1.00 65.88 236 PRO A CA 1
ATOM 1931 C C . PRO A 1 236 ? 0.895 0.599 18.302 1.00 65.88 236 PRO A C 1
ATOM 1933 O O . PRO A 1 236 ? -0.218 1.015 18.000 1.00 65.88 236 PRO A O 1
ATOM 1936 N N . THR A 1 237 ? 1.054 -0.573 18.923 1.00 61.31 237 THR A N 1
ATOM 1937 C CA . THR A 1 237 ? -0.064 -1.442 19.362 1.00 61.31 237 THR A CA 1
ATOM 1938 C C . THR A 1 237 ? -0.333 -1.281 20.854 1.00 61.31 237 THR A C 1
ATOM 1940 O O . THR A 1 237 ? 0.632 -1.136 21.601 1.00 61.31 237 THR A O 1
ATOM 1943 N N . ALA A 1 238 ? -1.587 -1.312 21.315 1.00 52.31 238 ALA A N 1
ATOM 1944 C CA . ALA A 1 238 ? -1.912 -1.249 22.753 1.00 52.31 238 ALA A CA 1
ATOM 1945 C C . ALA A 1 238 ? -1.272 -2.368 23.596 1.00 52.31 238 ALA A C 1
ATOM 1947 O O . ALA A 1 238 ? -1.133 -3.500 23.080 1.00 52.31 238 ALA A O 1
#

Secondary structure (DSSP, 8-state):
----EEEE-SSS-EEEE---HHHHHHHHHHHHHHHHHHHHHHHHHHHHHHHTTSHHHHHHHHHHHHHHHHHHTT---BHHHHHHHH--TTHHHHHHHHHHTTSEEEETTEEEE-HHHHSS-TTS--HHHHHHHHHHHHHHHHHHHHHHTS--HHHHHHHHHHHHHHHHHHHTT-TT--EEHHHHHHHHHHHHS-PPPHHHHHHHHHHHHTTTSEEEETTEEEE-HHHHHHHHHHS---